Protein AF-A0A9P9JI49-F1 (afdb_monomer)

Radius of gyration: 33.54 Å; Cα contacts (8 Å, |Δi|>4): 180; chains: 1; bounding box: 129×50×73 Å

pLDDT: mean 70.96, std 19.41, range [35.16, 94.56]

Foldseek 3Di:
DDDDDDDDDDDDDDDDDPDDDPPVVPPDQFAFDAWDDWDADPVRWIWTFTDTQQRPDSVPTDTHTPVSCVVRPVPRVVVVQVVQVHSVSNSVVVVVVVVVVVPPDDDDDDDDDDDDDDDDDDDDDDDDDDDDDDDPPPDDPDSHQCQVFWDAWDDWDDPVPNWIKTWTATPVRDIDIDTPVVCCRRHVPRVVVVCVVVDDDDDPPPPPPDD

InterPro domains:
  IPR000953 Chromo/chromo shadow domain [PS50013] (30-83)
  IPR000953 Chromo/chromo shadow domain [SM00298] (29-85)
  IPR008251 Chromo shadow domain [PF01393] (149-201)
  IPR008251 Chromo shadow domain [SM00300] (140-204)
  IPR016197 Chromo-like domain superfamily [SSF54160] (17-87)
  IPR016197 Chromo-like domain superfamily [SSF54160] (139-199)
  IPR017984 Chromo domain subgroup [PR00504] (27-35)
  IPR017984 Chromo domain subgroup [PR00504] (41-55)
  IPR017984 Chromo domain subgroup [PR00504] (57-69)
  IPR023779 Chromo domain, conserved site [PS00598] (48-69)
  IPR023780 Chromo domain [PF00385] (30-82)
  IPR051219 Heterochromatin-associated chromo domain-containing protein [PTHR22812] (16-200)

Solvent-accessible surface area (backbone atoms only — not comparable to full-atom values): 14134 Å² total; per-residue (Å²): 135,80,92,81,87,84,89,83,84,84,88,90,83,92,79,89,72,90,76,73,85,78,72,77,67,67,80,81,85,76,59,74,64,45,70,78,48,75,48,74,47,97,88,69,52,49,33,32,32,37,33,41,62,63,44,61,52,82,83,67,44,48,76,43,47,56,68,61,38,56,76,76,36,42,71,55,51,50,55,49,27,63,73,65,63,32,72,65,43,57,54,51,52,52,53,52,54,55,57,58,64,73,66,71,69,92,76,80,88,78,86,88,84,84,83,88,82,92,86,81,90,84,88,84,86,79,87,81,88,81,86,76,79,91,72,82,74,80,83,69,79,76,81,38,54,39,58,87,52,42,66,48,72,78,48,76,46,68,71,86,74,84,48,43,37,34,33,36,33,31,71,85,74,48,74,54,74,45,50,48,73,57,41,57,65,28,26,43,67,60,49,49,58,48,44,71,73,69,65,75,87,80,76,91,80,83,88,82,87,89,128

Nearest PDB structures (foldseek):
  1e0b-assembly1_B  TM=9.696E-01  e=2.103E-06  Schizosaccharomyces pombe
  1e0b-assembly1_A  TM=9.692E-01  e=4.501E-06  Schizosaccharomyces pombe
  9baz-assembly1_B  TM=8.745E-01  e=1.396E-06  Neurospora crassa
  6fto-assembly1_B  TM=9.684E-01  e=1.834E-05  Schizosaccharomyces pombe
  9baz-assembly1_C  TM=8.612E-01  e=3.168E-06  Neurospora crassa

Structure (mmCIF, N/CA/C/O backbone):
data_AF-A0A9P9JI49-F1
#
_entry.id   AF-A0A9P9JI49-F1
#
loop_
_atom_site.group_PDB
_atom_site.id
_atom_site.type_symbol
_atom_site.label_atom_id
_atom_site.label_alt_id
_atom_site.label_comp_id
_atom_site.label_asym_id
_atom_site.label_entity_id
_atom_site.label_seq_id
_atom_site.pdbx_PDB_ins_code
_atom_site.Cartn_x
_atom_site.Cartn_y
_atom_site.Cartn_z
_atom_site.occupancy
_atom_site.B_iso_or_equiv
_atom_site.auth_seq_id
_atom_site.auth_comp_id
_atom_site.auth_asym_id
_atom_site.auth_atom_id
_atom_site.pdbx_PDB_model_num
ATOM 1 N N . MET A 1 1 ? 80.428 -27.453 -5.767 1.00 39.31 1 MET A N 1
ATOM 2 C CA . MET A 1 1 ? 79.677 -26.235 -5.438 1.00 39.31 1 MET A CA 1
ATOM 3 C C . MET A 1 1 ? 78.232 -26.663 -5.393 1.00 39.31 1 MET A C 1
ATOM 5 O O . MET A 1 1 ? 77.701 -26.985 -6.448 1.00 39.31 1 MET A O 1
ATOM 9 N N . ASP A 1 2 ? 77.761 -26.828 -4.152 1.00 44.50 2 ASP A N 1
ATOM 10 C CA . ASP A 1 2 ? 76.381 -26.638 -3.674 1.00 44.50 2 ASP A CA 1
ATOM 11 C C . ASP A 1 2 ? 75.332 -27.565 -4.323 1.00 44.50 2 ASP A C 1
ATOM 13 O O . ASP A 1 2 ? 74.970 -27.404 -5.481 1.00 44.50 2 ASP A O 1
ATOM 17 N N . GLU A 1 3 ? 74.914 -28.681 -3.715 1.00 46.06 3 GLU A N 1
ATOM 18 C CA . GLU A 1 3 ? 74.182 -28.815 -2.438 1.00 46.06 3 GLU A CA 1
ATOM 19 C C . GLU A 1 3 ? 72.992 -27.848 -2.344 1.00 46.06 3 GLU A C 1
ATOM 21 O O . GLU A 1 3 ? 73.163 -26.705 -1.948 1.00 46.06 3 GLU A O 1
ATOM 26 N N . VAL A 1 4 ? 71.804 -28.333 -2.735 1.00 52.88 4 VAL A N 1
ATOM 27 C CA . VAL A 1 4 ? 70.538 -28.159 -2.000 1.00 52.88 4 VAL A CA 1
ATOM 28 C C . VAL A 1 4 ? 69.577 -29.290 -2.391 1.00 52.88 4 VAL A C 1
ATOM 30 O O . VAL A 1 4 ? 68.988 -29.310 -3.473 1.00 52.88 4 VAL A O 1
ATOM 33 N N . GLU A 1 5 ? 69.468 -30.268 -1.496 1.00 46.34 5 GLU A N 1
ATOM 34 C CA . GLU A 1 5 ? 68.275 -31.094 -1.338 1.00 46.34 5 GLU A CA 1
ATOM 35 C C . GLU A 1 5 ? 67.188 -30.241 -0.673 1.00 46.34 5 GLU A C 1
ATOM 37 O O . GLU A 1 5 ? 67.500 -29.510 0.257 1.00 46.34 5 GLU A O 1
ATOM 42 N N . ASP A 1 6 ? 65.928 -30.374 -1.087 1.00 46.50 6 ASP A N 1
ATOM 43 C CA . ASP A 1 6 ? 64.795 -30.238 -0.163 1.00 46.50 6 ASP A CA 1
ATOM 44 C C . ASP A 1 6 ? 63.573 -30.972 -0.737 1.00 46.50 6 ASP A C 1
ATOM 46 O O . ASP A 1 6 ? 62.802 -30.473 -1.559 1.00 46.50 6 ASP A O 1
ATOM 50 N N . ILE A 1 7 ? 63.439 -32.225 -0.303 1.00 48.50 7 ILE A N 1
ATOM 51 C CA . ILE A 1 7 ? 62.219 -33.025 -0.378 1.00 48.50 7 ILE A CA 1
ATOM 52 C C . ILE A 1 7 ? 61.426 -32.732 0.895 1.00 48.50 7 ILE A C 1
ATOM 54 O O . ILE A 1 7 ? 61.908 -33.004 1.993 1.00 48.50 7 ILE A O 1
ATOM 58 N N . LYS A 1 8 ? 60.168 -32.303 0.765 1.00 49.88 8 LYS A N 1
ATOM 59 C CA . LYS A 1 8 ? 59.181 -32.506 1.830 1.00 49.88 8 LYS A CA 1
ATOM 60 C C . LYS A 1 8 ? 57.819 -32.836 1.237 1.00 49.88 8 LYS A C 1
ATOM 62 O O . LYS A 1 8 ? 57.177 -32.000 0.610 1.00 49.88 8 LYS A O 1
ATOM 67 N N . GLY A 1 9 ? 57.431 -34.094 1.414 1.00 41.59 9 GLY A N 1
ATOM 68 C CA . GLY A 1 9 ? 56.093 -34.592 1.146 1.00 41.59 9 GLY A CA 1
ATOM 69 C C . GLY A 1 9 ? 55.243 -34.712 2.413 1.00 41.59 9 GLY A C 1
ATOM 70 O O . GLY A 1 9 ? 55.743 -34.583 3.530 1.00 41.59 9 GLY A O 1
ATOM 71 N N . ASP A 1 10 ? 53.990 -35.071 2.134 1.00 40.25 10 ASP A N 1
ATOM 72 C CA . ASP A 1 10 ? 53.005 -35.790 2.953 1.00 40.25 10 ASP A CA 1
ATOM 73 C C . ASP A 1 10 ? 51.998 -35.003 3.827 1.00 40.25 10 ASP A C 1
ATOM 75 O O . ASP A 1 10 ? 52.308 -34.501 4.900 1.00 40.25 10 ASP A O 1
ATOM 79 N N . SER A 1 11 ? 50.775 -34.922 3.279 1.00 46.00 11 SER A N 1
ATOM 80 C CA . SER A 1 11 ? 49.525 -35.567 3.737 1.00 46.00 11 SER A CA 1
ATOM 81 C C . SER A 1 11 ? 48.900 -35.297 5.122 1.00 46.00 11 SER A C 1
ATOM 83 O O . SER A 1 11 ? 49.521 -35.460 6.166 1.00 46.00 11 SER A O 1
ATOM 85 N N . ALA A 1 12 ? 47.569 -35.120 5.036 1.00 46.19 12 ALA A N 1
ATOM 86 C CA . ALA A 1 12 ? 46.485 -35.441 5.977 1.00 46.19 12 ALA A CA 1
ATOM 87 C C . ALA A 1 12 ? 46.001 -34.383 6.991 1.00 46.19 12 ALA A C 1
ATOM 89 O O . ALA A 1 12 ? 46.761 -33.877 7.810 1.00 46.19 12 ALA A O 1
ATOM 90 N N . GLY A 1 13 ? 44.671 -34.197 7.010 1.00 36.00 13 GLY A N 1
ATOM 91 C CA . GLY A 1 13 ? 43.915 -33.820 8.210 1.00 36.00 13 GLY A CA 1
ATOM 92 C C . GLY A 1 13 ? 42.812 -32.789 7.986 1.00 36.00 13 GLY A C 1
ATOM 93 O O . GLY A 1 13 ? 43.107 -31.608 7.880 1.00 36.00 13 GLY A O 1
ATOM 94 N N . GLU A 1 14 ? 41.564 -33.256 7.943 1.00 50.12 14 GLU A N 1
ATOM 95 C CA . GLU A 1 14 ? 40.316 -32.480 7.940 1.00 50.12 14 GLU A CA 1
ATOM 96 C C . GLU A 1 14 ? 40.205 -31.505 9.126 1.00 50.12 14 GLU A C 1
ATOM 98 O O . GLU A 1 14 ? 40.653 -31.798 10.235 1.00 50.12 14 GLU A O 1
ATOM 103 N N . GLY A 1 15 ? 39.532 -30.382 8.880 1.00 39.91 15 GLY A N 1
ATOM 104 C CA . GLY A 1 15 ? 39.105 -29.395 9.865 1.00 39.91 15 GLY A CA 1
ATOM 105 C C . GLY A 1 15 ? 37.932 -28.624 9.278 1.00 39.91 15 GLY A C 1
ATOM 106 O O . GLY A 1 15 ? 38.118 -27.587 8.654 1.00 39.91 15 GLY A O 1
ATOM 107 N N . ASP A 1 16 ? 36.765 -29.246 9.386 1.00 52.59 16 ASP A N 1
ATOM 108 C CA . ASP A 1 16 ? 35.437 -28.664 9.233 1.00 52.59 16 ASP A CA 1
ATOM 109 C C . ASP A 1 16 ? 35.295 -27.491 10.216 1.00 52.59 16 ASP A C 1
ATOM 111 O O . ASP A 1 16 ? 35.332 -27.696 11.429 1.00 52.59 16 ASP A O 1
ATOM 115 N N . GLU A 1 17 ? 35.203 -26.272 9.696 1.00 53.31 17 GLU A N 1
ATOM 116 C CA . GLU A 1 17 ? 34.728 -25.105 10.438 1.00 53.31 17 GLU A CA 1
ATOM 117 C C . GLU A 1 17 ? 33.612 -24.481 9.597 1.00 53.31 17 GLU A C 1
ATOM 119 O O . GLU A 1 17 ? 33.824 -23.586 8.777 1.00 53.31 17 GLU A O 1
ATOM 124 N N . ASP A 1 18 ? 32.419 -25.057 9.772 1.00 53.88 18 ASP A N 1
ATOM 125 C CA . ASP A 1 18 ? 31.155 -24.329 9.752 1.00 53.88 18 ASP A CA 1
ATOM 126 C C . ASP A 1 18 ? 31.330 -23.041 10.576 1.00 53.88 18 ASP A C 1
ATOM 128 O O . ASP A 1 18 ? 31.326 -23.086 11.806 1.00 53.88 18 ASP A O 1
ATOM 132 N N . ASP A 1 19 ? 31.495 -21.898 9.912 1.00 51.16 19 ASP A N 1
ATOM 133 C CA . ASP A 1 19 ? 31.298 -20.587 10.535 1.00 51.16 19 ASP A CA 1
ATOM 134 C C . ASP A 1 19 ? 30.130 -19.907 9.825 1.00 51.16 19 ASP A C 1
ATOM 136 O O . ASP A 1 19 ? 30.258 -19.278 8.773 1.00 51.16 19 ASP A O 1
ATOM 140 N N . GLU A 1 20 ? 28.967 -20.263 10.367 1.00 53.00 20 GLU A N 1
ATOM 141 C CA . GLU A 1 20 ? 27.730 -19.502 10.478 1.00 53.00 20 GLU A CA 1
ATOM 142 C C . GLU A 1 20 ? 27.537 -18.403 9.428 1.00 53.00 20 GLU A C 1
ATOM 144 O O . GLU A 1 20 ? 28.058 -17.291 9.514 1.00 53.00 20 GLU A O 1
ATOM 149 N N . GLY A 1 21 ? 26.677 -18.718 8.455 1.00 49.03 21 GLY A N 1
ATOM 150 C CA . GLY A 1 21 ? 25.936 -17.710 7.719 1.00 49.03 21 GLY A CA 1
ATOM 151 C C . GLY A 1 21 ? 25.133 -16.862 8.697 1.00 49.03 21 GLY A C 1
ATOM 152 O O . GLY A 1 21 ? 23.986 -17.182 9.007 1.00 49.03 21 GLY A O 1
ATOM 153 N N . ASP A 1 22 ? 25.750 -15.778 9.149 1.00 52.03 22 ASP A N 1
ATOM 154 C CA . ASP A 1 22 ? 25.097 -14.591 9.681 1.00 52.03 22 ASP A CA 1
ATOM 155 C C . ASP A 1 22 ? 24.373 -13.904 8.514 1.00 52.03 22 ASP A C 1
ATOM 157 O O . ASP A 1 22 ? 24.735 -12.833 8.029 1.00 52.03 22 ASP A O 1
ATOM 161 N N . GLU A 1 23 ? 23.366 -14.594 7.974 1.00 53.31 23 GLU A N 1
ATOM 162 C CA . GLU A 1 23 ? 22.272 -13.944 7.272 1.00 53.31 23 GLU A CA 1
ATOM 163 C C . GLU A 1 23 ? 21.431 -13.270 8.357 1.00 53.31 23 GLU A C 1
ATOM 165 O O . GLU A 1 23 ? 20.347 -13.735 8.716 1.00 53.31 23 GLU A O 1
ATOM 170 N N . ASP A 1 24 ? 21.975 -12.177 8.896 1.00 48.03 24 ASP A N 1
ATOM 171 C CA . ASP A 1 24 ? 21.236 -11.118 9.573 1.00 48.03 24 AS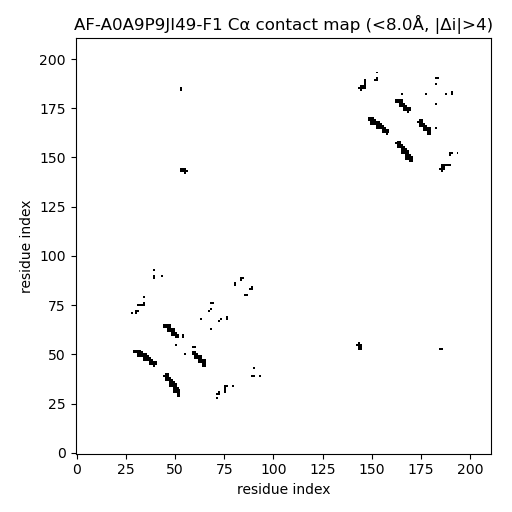P A CA 1
ATOM 172 C C . ASP A 1 24 ? 20.311 -10.532 8.490 1.00 48.03 24 ASP A C 1
ATOM 174 O O . ASP A 1 24 ? 20.590 -9.526 7.836 1.00 48.03 24 ASP A O 1
ATOM 178 N N . LEU A 1 25 ? 19.264 -11.295 8.157 1.00 44.19 25 LEU A N 1
ATOM 179 C CA . LEU A 1 25 ? 18.157 -10.859 7.329 1.00 44.19 25 LEU A CA 1
ATOM 180 C C . LEU A 1 25 ? 17.492 -9.774 8.156 1.00 44.19 25 LEU A C 1
ATOM 182 O O . LEU A 1 25 ? 16.654 -10.085 9.005 1.00 44.19 25 LEU A O 1
ATOM 186 N N . ASP A 1 26 ? 17.959 -8.539 7.953 1.00 49.03 26 ASP A N 1
ATOM 187 C CA . ASP A 1 26 ? 17.363 -7.305 8.446 1.00 49.03 26 ASP A CA 1
ATOM 188 C C . ASP A 1 26 ? 15.855 -7.532 8.565 1.00 49.03 26 ASP A C 1
ATOM 190 O O . ASP A 1 26 ? 15.216 -7.771 7.541 1.00 49.03 26 ASP A O 1
ATOM 194 N N . GLU A 1 27 ? 15.311 -7.568 9.791 1.00 54.44 27 GLU A N 1
ATOM 195 C CA . GLU A 1 27 ? 13.898 -7.878 10.046 1.00 54.44 27 GLU A CA 1
ATOM 196 C C . GLU A 1 27 ? 13.026 -7.135 9.025 1.00 54.44 27 GLU A C 1
ATOM 198 O O . GLU A 1 27 ? 12.907 -5.911 9.085 1.00 54.44 27 GLU A O 1
ATOM 203 N N . ASP A 1 28 ? 12.493 -7.868 8.036 1.00 60.81 28 ASP A N 1
ATOM 204 C CA . ASP A 1 28 ? 11.958 -7.268 6.814 1.00 60.81 28 ASP A CA 1
ATOM 205 C C . ASP A 1 28 ? 10.824 -6.289 7.165 1.00 60.81 28 ASP A C 1
ATOM 207 O O . ASP A 1 28 ? 9.707 -6.679 7.518 1.00 60.81 28 ASP A O 1
ATOM 211 N N . VAL A 1 29 ? 11.098 -4.985 7.081 1.00 75.31 29 VAL A N 1
ATOM 212 C CA . VAL A 1 29 ? 10.099 -3.944 7.342 1.00 75.31 29 VAL A CA 1
ATOM 213 C C . VAL A 1 29 ? 9.186 -3.829 6.123 1.00 75.31 29 VAL A C 1
ATOM 215 O O . VAL A 1 29 ? 9.565 -3.302 5.076 1.00 75.31 29 VAL A O 1
ATOM 218 N N . PHE A 1 30 ? 7.947 -4.303 6.253 1.00 81.38 30 PHE A N 1
ATOM 219 C CA . PHE A 1 30 ? 6.953 -4.250 5.181 1.00 81.38 30 PHE A CA 1
ATOM 220 C C . PHE A 1 30 ? 6.126 -2.958 5.217 1.00 81.38 30 PHE A C 1
ATOM 222 O O . PHE A 1 30 ? 5.717 -2.476 6.273 1.00 81.38 30 PHE A O 1
ATOM 229 N N . ILE A 1 31 ? 5.809 -2.417 4.037 1.00 84.94 31 ILE A N 1
ATOM 230 C CA . ILE A 1 31 ? 4.982 -1.212 3.913 1.00 84.94 31 ILE A CA 1
ATOM 231 C C . ILE A 1 31 ? 3.505 -1.570 4.109 1.00 84.94 31 ILE A C 1
ATOM 233 O O . ILE A 1 31 ? 2.938 -2.414 3.407 1.00 84.94 31 ILE A O 1
ATOM 237 N N . VAL A 1 32 ? 2.854 -0.886 5.047 1.00 88.81 32 VAL A N 1
ATOM 238 C CA . VAL A 1 32 ? 1.412 -0.994 5.279 1.00 88.81 32 VAL A CA 1
ATOM 239 C C . VAL A 1 32 ? 0.650 -0.171 4.235 1.00 88.81 32 VAL A C 1
ATOM 241 O O . VAL A 1 32 ? 0.942 0.999 4.027 1.00 88.81 32 VAL A O 1
ATOM 244 N N . GLU A 1 33 ? -0.366 -0.754 3.593 1.00 90.00 33 GLU A N 1
ATOM 245 C CA . GLU A 1 33 ? -1.255 -0.029 2.673 1.00 90.00 33 GLU A CA 1
ATOM 246 C C . GLU A 1 33 ? -2.451 0.587 3.412 1.00 90.00 33 GLU A C 1
ATOM 248 O O . GLU A 1 33 ? -2.809 1.741 3.193 1.00 90.00 33 GLU A O 1
ATOM 253 N N . SER A 1 34 ? -3.143 -0.203 4.242 1.00 91.50 34 SER A N 1
ATOM 254 C CA . SER A 1 34 ? -4.302 0.280 5.009 1.00 91.50 34 SER A CA 1
ATOM 255 C C . SER A 1 34 ? -4.702 -0.668 6.134 1.00 91.50 34 SER A C 1
ATOM 257 O O . SER A 1 34 ? -4.534 -1.882 6.031 1.00 91.50 34 SER A O 1
ATOM 259 N N . ILE A 1 35 ? -5.339 -0.127 7.172 1.00 94.00 35 ILE A N 1
ATOM 260 C CA . ILE A 1 35 ? -5.978 -0.921 8.225 1.00 94.00 35 ILE A CA 1
ATOM 261 C C . ILE A 1 35 ? -7.424 -1.221 7.818 1.00 94.00 35 ILE A C 1
ATOM 263 O O . ILE A 1 35 ? -8.195 -0.320 7.477 1.00 94.00 35 ILE A O 1
ATOM 267 N N . LYS A 1 36 ? -7.807 -2.502 7.830 1.00 93.00 36 LYS A N 1
ATOM 268 C CA . LYS A 1 36 ? -9.164 -2.946 7.462 1.00 93.00 36 LYS A CA 1
ATOM 269 C C . LYS A 1 36 ? -10.072 -3.153 8.660 1.00 93.00 36 LYS A C 1
ATOM 271 O O . LYS A 1 36 ? -11.281 -2.959 8.540 1.00 93.00 36 LYS A O 1
ATOM 276 N N . ASN A 1 37 ? -9.513 -3.566 9.790 1.00 91.75 37 ASN A N 1
ATOM 277 C CA . ASN A 1 37 ? -10.289 -3.912 10.971 1.00 91.75 37 ASN A CA 1
ATOM 278 C C . ASN A 1 37 ? -9.470 -3.742 12.253 1.00 91.75 37 ASN A C 1
ATOM 280 O O . ASN A 1 37 ? -8.246 -3.638 12.195 1.00 91.75 37 ASN A O 1
ATOM 284 N N . HIS A 1 38 ? -10.143 -3.768 13.400 1.00 94.56 38 HIS A N 1
ATOM 285 C CA . HIS A 1 38 ? -9.516 -3.787 14.714 1.00 94.56 38 HIS A CA 1
ATOM 286 C C . HIS A 1 38 ? -10.182 -4.828 15.620 1.00 94.56 38 HIS A C 1
ATOM 288 O O . HIS A 1 38 ? -11.358 -5.161 15.472 1.00 94.56 38 HIS A O 1
ATOM 294 N N . LEU A 1 39 ? -9.413 -5.350 16.568 1.00 90.00 39 LEU A N 1
ATOM 295 C CA . LEU A 1 39 ? -9.877 -6.252 17.609 1.00 90.00 39 LEU A CA 1
ATOM 296 C C . LEU A 1 39 ? -9.289 -5.796 18.937 1.00 90.00 39 LEU A C 1
ATOM 298 O O . LEU A 1 39 ? -8.084 -5.581 19.045 1.00 90.00 39 LEU A O 1
ATOM 302 N N . VAL A 1 40 ? -10.145 -5.689 19.946 1.00 92.12 40 VAL A N 1
ATOM 303 C CA . VAL A 1 40 ? -9.740 -5.382 21.316 1.00 92.12 40 VAL A CA 1
ATOM 304 C C . VAL A 1 40 ? -9.796 -6.662 22.140 1.00 92.12 40 VAL A C 1
ATOM 306 O O . VAL A 1 40 ? -10.838 -7.320 22.216 1.00 92.12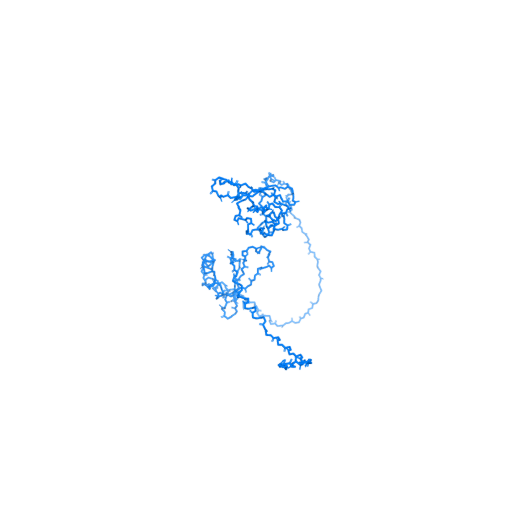 40 VAL A O 1
ATOM 309 N N . SER A 1 41 ? -8.667 -7.008 22.746 1.00 88.19 41 SER A N 1
ATOM 310 C CA . SER A 1 41 ? -8.526 -8.126 23.677 1.00 88.19 41 SER A CA 1
ATOM 311 C C . SER A 1 41 ? -9.055 -7.771 25.075 1.00 88.19 41 SER A C 1
ATOM 313 O O . SER A 1 41 ? -9.309 -6.610 25.396 1.00 88.19 41 SER A O 1
ATOM 315 N N . GLU A 1 42 ? -9.249 -8.777 25.934 1.00 81.69 42 GLU A N 1
ATOM 316 C CA . GLU A 1 42 ? -9.803 -8.587 27.290 1.00 81.69 42 GLU A CA 1
ATOM 317 C C . GLU A 1 42 ? -8.900 -7.754 28.218 1.00 81.69 42 GLU A C 1
ATOM 319 O O . GLU A 1 42 ? -9.391 -7.133 29.160 1.00 81.69 42 GLU A O 1
ATOM 324 N N . ASP A 1 43 ? -7.599 -7.721 27.932 1.00 82.50 43 ASP A N 1
ATOM 325 C CA . ASP A 1 43 ? -6.572 -6.909 28.594 1.00 82.50 43 ASP A CA 1
ATOM 326 C C . ASP A 1 43 ? -6.550 -5.443 28.122 1.00 82.50 43 ASP A C 1
ATOM 328 O O . ASP A 1 43 ? -5.846 -4.617 28.702 1.00 82.50 43 ASP A O 1
ATOM 332 N N . GLY A 1 44 ? -7.346 -5.097 27.105 1.00 80.62 44 GLY A N 1
ATOM 333 C CA . GLY A 1 44 ? -7.379 -3.769 26.497 1.00 80.62 44 GLY A CA 1
ATOM 334 C C . GLY A 1 44 ? -6.349 -3.563 25.385 1.00 80.62 44 GLY A C 1
ATOM 335 O O . GLY A 1 44 ? -6.276 -2.460 24.839 1.00 80.62 44 GLY A O 1
ATOM 336 N N . SER A 1 45 ? -5.582 -4.592 25.012 1.00 86.75 45 SER A N 1
ATOM 337 C CA . SER A 1 45 ? -4.672 -4.523 23.870 1.00 86.75 45 SER A CA 1
ATOM 338 C C . SER A 1 45 ? -5.448 -4.528 22.556 1.00 86.75 45 SER A C 1
ATOM 340 O O . SER A 1 45 ? -6.356 -5.339 22.354 1.00 86.75 45 SER A O 1
ATOM 342 N N . ILE A 1 46 ? -5.075 -3.625 21.647 1.00 90.31 46 ILE A N 1
ATOM 343 C CA . ILE A 1 46 ? -5.696 -3.494 20.328 1.00 90.31 46 ILE A CA 1
ATOM 344 C C . ILE A 1 46 ? -4.774 -4.123 19.285 1.00 90.31 46 ILE A C 1
ATOM 346 O O . ILE A 1 46 ? -3.576 -3.838 19.238 1.00 90.31 46 ILE A O 1
ATOM 350 N N . LYS A 1 47 ? -5.346 -4.987 18.450 1.00 92.50 47 LYS A N 1
ATOM 351 C CA . LYS A 1 47 ? -4.709 -5.499 17.237 1.00 92.50 47 LYS A CA 1
ATOM 352 C C . LYS A 1 47 ? -5.457 -4.996 16.020 1.00 92.50 47 LYS A C 1
ATOM 354 O O . LYS A 1 47 ? -6.683 -4.877 16.044 1.00 92.50 47 LYS A O 1
ATOM 359 N N . PHE A 1 48 ? -4.728 -4.762 14.947 1.00 93.50 48 PHE A N 1
ATOM 360 C CA . PHE A 1 48 ? -5.250 -4.231 13.703 1.00 93.50 48 PHE A CA 1
ATOM 361 C C . PHE A 1 48 ? -5.050 -5.238 12.585 1.00 93.50 48 PHE A C 1
ATOM 363 O O . PHE A 1 48 ? -3.998 -5.858 12.476 1.00 93.50 48 PHE A O 1
ATOM 370 N N . GLN A 1 49 ? -6.073 -5.409 11.753 1.00 93.88 49 GLN A N 1
ATOM 371 C CA . GLN A 1 49 ? -5.960 -6.217 10.551 1.00 93.88 49 GLN A CA 1
ATOM 372 C C . GLN A 1 49 ? -5.340 -5.365 9.449 1.00 93.88 49 GLN A C 1
ATOM 374 O O . GLN A 1 49 ? -5.986 -4.451 8.919 1.00 93.88 49 GLN A O 1
ATOM 379 N N . VAL A 1 50 ? -4.093 -5.674 9.125 1.00 92.06 50 VAL A N 1
ATOM 380 C CA . VAL A 1 50 ? -3.253 -4.903 8.215 1.00 92.06 50 VAL A CA 1
ATOM 381 C C . VAL A 1 50 ? -3.386 -5.449 6.800 1.00 92.06 50 VAL A C 1
ATOM 383 O O . VAL A 1 50 ? -3.327 -6.657 6.571 1.00 92.06 50 VAL A O 1
ATOM 386 N N . LYS A 1 51 ? -3.580 -4.548 5.836 1.00 92.69 51 LYS A N 1
ATOM 387 C CA . LYS A 1 51 ? -3.373 -4.829 4.417 1.00 92.69 51 LYS A CA 1
ATOM 388 C C . LYS A 1 51 ? -1.984 -4.326 4.035 1.00 92.69 51 LYS A C 1
ATOM 390 O O . LYS A 1 51 ? -1.744 -3.123 4.117 1.00 92.69 51 LYS A O 1
ATOM 395 N N . TRP A 1 52 ? -1.117 -5.233 3.609 1.00 90.88 52 TRP A N 1
ATOM 396 C CA . TRP A 1 52 ? 0.249 -4.937 3.175 1.00 90.88 52 TRP A CA 1
ATOM 397 C C . TRP A 1 52 ? 0.286 -4.449 1.721 1.00 90.88 52 TRP A C 1
ATOM 399 O O . TRP A 1 52 ? -0.495 -4.920 0.888 1.00 90.88 52 TRP A O 1
ATOM 409 N N . GLU A 1 53 ? 1.182 -3.509 1.401 1.00 82.50 53 GLU A N 1
ATOM 410 C CA . GLU A 1 53 ? 1.347 -3.016 0.028 1.00 82.50 53 GLU A CA 1
ATOM 411 C C . GLU A 1 53 ? 1.809 -4.168 -0.882 1.00 82.50 53 GLU A C 1
ATOM 413 O O . GLU A 1 53 ? 2.816 -4.821 -0.630 1.00 82.50 53 GLU A O 1
ATOM 418 N N . GLY A 1 54 ? 1.046 -4.444 -1.945 1.00 79.75 54 GLY A N 1
ATOM 419 C CA . GLY A 1 54 ? 1.355 -5.513 -2.907 1.00 79.75 54 GLY A CA 1
ATOM 420 C C . GLY A 1 54 ? 0.765 -6.891 -2.574 1.00 79.75 54 GLY A C 1
ATOM 421 O O . GLY A 1 54 ? 0.767 -7.763 -3.446 1.00 79.75 54 GLY A O 1
ATOM 422 N N . TYR A 1 55 ? 0.183 -7.072 -1.381 1.00 80.38 55 TYR A N 1
ATOM 423 C CA . TYR A 1 55 ? -0.474 -8.314 -0.951 1.00 80.38 55 TYR A CA 1
ATOM 424 C C . TYR A 1 55 ? -1.988 -8.120 -0.805 1.00 80.38 55 TYR A C 1
ATOM 426 O O . TYR A 1 55 ? -2.530 -7.816 0.258 1.00 80.38 55 TYR A O 1
ATOM 434 N N . ASP A 1 56 ? -2.703 -8.291 -1.914 1.00 81.38 56 ASP A N 1
ATOM 435 C CA . ASP A 1 56 ? -4.134 -7.989 -1.987 1.00 81.38 56 ASP A CA 1
ATOM 436 C C . ASP A 1 56 ? -5.060 -9.152 -1.598 1.00 81.38 56 ASP A C 1
ATOM 438 O O . ASP A 1 56 ? -6.279 -8.968 -1.483 1.00 81.38 56 ASP A O 1
ATOM 442 N N . LYS A 1 57 ? -4.530 -10.365 -1.385 1.00 79.44 57 LYS A N 1
ATOM 443 C CA . LYS A 1 57 ? -5.380 -11.501 -1.016 1.00 79.44 57 LYS A CA 1
ATOM 444 C C . LYS A 1 57 ? -5.824 -11.322 0.438 1.00 79.44 57 LYS A C 1
ATOM 446 O O . LYS A 1 57 ? -4.990 -11.112 1.312 1.00 79.44 57 LYS A O 1
ATOM 451 N N . PRO A 1 58 ? -7.113 -11.532 0.764 1.00 80.81 58 PRO A N 1
ATOM 452 C CA . PRO A 1 58 ? -7.586 -11.463 2.149 1.00 80.81 58 PRO A CA 1
ATOM 453 C C . PRO A 1 58 ? -6.876 -12.421 3.118 1.00 80.81 58 PRO A C 1
ATOM 455 O O . PRO A 1 58 ? -6.955 -12.234 4.325 1.00 80.81 58 PRO A O 1
ATOM 458 N N . LYS A 1 59 ? -6.222 -13.466 2.592 1.00 85.69 59 LYS A N 1
ATOM 459 C CA . LYS A 1 59 ? -5.438 -14.433 3.369 1.00 85.69 59 LYS A CA 1
ATOM 460 C C . LYS A 1 59 ? -4.066 -13.905 3.793 1.00 85.69 59 LYS A C 1
ATOM 462 O O . LYS A 1 59 ? -3.522 -14.436 4.749 1.00 85.69 59 LYS A O 1
ATOM 467 N N . ASP A 1 60 ? -3.554 -12.890 3.103 1.00 79.75 60 ASP A N 1
ATOM 468 C CA . ASP A 1 60 ? -2.240 -12.296 3.369 1.00 79.75 60 ASP A CA 1
ATOM 469 C C . ASP A 1 60 ? -2.343 -11.180 4.427 1.00 79.75 60 ASP A C 1
ATOM 471 O O . ASP A 1 60 ? -1.339 -10.644 4.879 1.00 79.75 60 ASP A O 1
ATOM 475 N N . MET A 1 61 ? -3.566 -10.822 4.843 1.00 89.62 61 MET A N 1
ATOM 476 C CA . MET A 1 61 ? -3.800 -9.844 5.903 1.00 89.62 61 MET A CA 1
ATOM 477 C C . MET A 1 61 ? -3.487 -10.453 7.269 1.00 89.62 61 MET A C 1
ATOM 479 O O . MET A 1 61 ? -4.116 -11.435 7.677 1.00 89.62 61 MET A O 1
ATOM 483 N N . THR A 1 62 ? -2.575 -9.825 8.002 1.00 91.38 62 THR A N 1
ATOM 484 C CA . THR A 1 62 ? -2.161 -10.256 9.341 1.00 91.38 62 THR A CA 1
ATOM 485 C C . THR A 1 62 ? -2.742 -9.343 10.420 1.00 91.38 62 THR A C 1
ATOM 487 O O . THR A 1 62 ? -3.292 -8.276 10.135 1.00 91.38 62 THR A O 1
ATOM 490 N N . TRP A 1 63 ? -2.706 -9.810 11.670 1.00 93.19 63 TRP A N 1
ATOM 491 C CA . TRP A 1 63 ? -3.184 -9.062 12.831 1.00 93.19 63 TRP A CA 1
ATOM 492 C C . TRP A 1 63 ? -1.998 -8.530 13.625 1.00 93.19 63 TRP A C 1
ATOM 494 O O . TRP A 1 63 ? -1.438 -9.253 14.450 1.00 93.19 63 TRP A O 1
ATOM 504 N N . GLU A 1 64 ? -1.673 -7.262 13.407 1.00 91.69 64 GLU A N 1
ATOM 505 C CA . GLU A 1 64 ? -0.517 -6.607 14.012 1.00 91.69 64 GLU A CA 1
ATOM 506 C C . GLU A 1 64 ? -0.901 -5.846 15.286 1.00 91.69 64 GLU A C 1
ATOM 508 O O . GLU A 1 64 ? -1.990 -5.259 15.358 1.00 91.69 64 GLU A O 1
ATOM 513 N N . PRO A 1 65 ? -0.050 -5.857 16.324 1.00 91.69 65 PRO A N 1
ATOM 514 C CA . PRO A 1 65 ? -0.281 -5.063 17.521 1.00 91.69 65 PRO A CA 1
ATOM 515 C C . PRO A 1 65 ? -0.151 -3.564 17.224 1.00 91.69 65 PRO A C 1
ATOM 517 O O . PRO A 1 65 ? 0.584 -3.153 16.328 1.00 91.69 65 PRO A O 1
ATOM 520 N N . GLU A 1 66 ? -0.833 -2.747 18.029 1.00 90.56 66 GLU A N 1
ATOM 521 C CA . GLU A 1 66 ? -0.747 -1.279 17.973 1.00 90.56 66 GLU A CA 1
ATOM 522 C C . GLU A 1 66 ? 0.709 -0.776 17.941 1.00 90.56 66 GLU A C 1
ATOM 524 O O . GLU A 1 66 ? 1.025 0.119 17.167 1.00 90.56 66 GLU A O 1
ATOM 529 N N . GLU A 1 67 ? 1.602 -1.386 18.724 1.00 89.25 67 GLU A N 1
ATOM 530 C CA . GLU A 1 67 ? 3.006 -0.970 18.825 1.00 89.25 67 GLU A CA 1
ATOM 531 C C . GLU A 1 67 ? 3.785 -1.146 17.511 1.00 89.25 67 GLU A C 1
ATOM 533 O O . GLU A 1 67 ? 4.509 -0.234 17.124 1.00 89.25 67 GLU A O 1
ATOM 538 N N . ASN A 1 68 ? 3.553 -2.238 16.768 1.00 86.88 68 ASN A N 1
ATOM 539 C CA . ASN A 1 68 ? 4.207 -2.469 15.471 1.00 86.88 68 ASN A CA 1
ATOM 540 C C . ASN A 1 68 ? 3.822 -1.376 14.453 1.00 86.88 68 ASN A C 1
ATOM 542 O O . ASN A 1 68 ? 4.644 -0.880 13.685 1.00 86.88 68 ASN A O 1
ATOM 546 N N . LEU A 1 69 ? 2.556 -0.944 14.486 1.00 87.81 69 LEU A N 1
ATOM 547 C CA . LEU A 1 69 ? 2.050 0.099 13.593 1.00 87.81 69 LEU A CA 1
ATOM 548 C C . LEU A 1 69 ? 2.457 1.509 14.015 1.00 87.81 69 LEU A C 1
ATOM 550 O O . LEU A 1 69 ? 2.593 2.366 13.151 1.00 87.81 69 LEU A O 1
ATOM 554 N N . LYS A 1 70 ? 2.670 1.769 15.307 1.00 89.12 70 LYS A N 1
ATOM 555 C CA . LYS A 1 70 ? 3.214 3.058 15.760 1.00 89.12 70 LYS A CA 1
ATOM 556 C C . LYS A 1 70 ? 4.639 3.278 15.268 1.00 89.12 70 LYS A C 1
ATOM 558 O O . LYS A 1 70 ? 4.996 4.398 14.920 1.00 89.12 70 LYS A O 1
ATOM 563 N N . GLU A 1 71 ? 5.437 2.214 15.240 1.00 85.12 71 GLU A N 1
ATOM 564 C CA . GLU A 1 71 ? 6.830 2.280 14.805 1.00 85.12 71 GLU A CA 1
ATOM 565 C C . GLU A 1 71 ? 6.953 2.422 13.283 1.00 85.12 71 GLU A C 1
ATOM 567 O O . GLU A 1 71 ? 7.696 3.274 12.802 1.00 85.12 71 GLU A O 1
ATOM 572 N N . SER A 1 72 ? 6.180 1.639 12.524 1.00 81.25 72 SER A N 1
ATOM 573 C CA . SER A 1 72 ? 6.328 1.546 11.063 1.00 81.25 72 SER A CA 1
ATOM 574 C C . SER A 1 72 ? 5.300 2.345 10.246 1.00 81.25 72 SER A C 1
ATOM 576 O O . SER A 1 72 ? 5.568 2.695 9.097 1.00 81.25 72 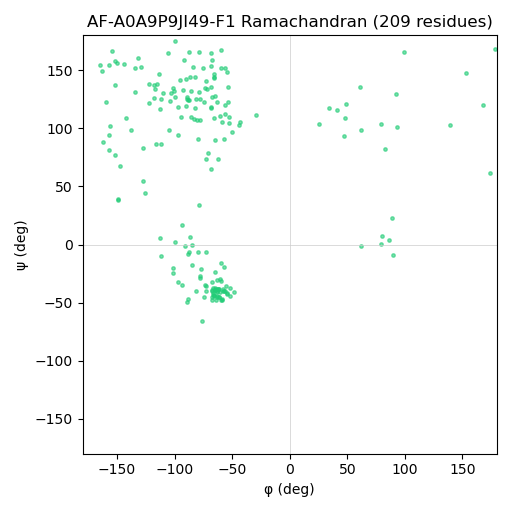SER A O 1
ATOM 578 N N . ALA A 1 73 ? 4.114 2.636 10.795 1.00 88.06 73 ALA A N 1
ATOM 579 C CA . ALA A 1 73 ? 2.946 3.077 10.021 1.00 88.06 73 ALA A CA 1
ATOM 580 C C . ALA A 1 73 ? 2.001 4.034 10.787 1.00 88.06 73 ALA A C 1
ATOM 582 O O . ALA A 1 73 ? 0.773 3.950 10.649 1.00 88.06 73 ALA A O 1
ATOM 583 N N . GLN A 1 74 ? 2.559 4.965 11.572 1.00 91.50 74 GLN A N 1
ATOM 584 C CA . GLN A 1 74 ? 1.793 5.881 12.433 1.00 91.50 74 GLN A CA 1
ATOM 585 C C . GLN A 1 74 ? 0.720 6.676 11.667 1.00 91.50 74 GLN A C 1
ATOM 587 O O . GLN A 1 74 ? -0.413 6.780 12.126 1.00 91.50 74 GLN A O 1
ATOM 592 N N . GLU A 1 75 ? 1.033 7.182 10.471 1.00 90.88 75 GLU A N 1
ATOM 593 C CA . GLU A 1 75 ? 0.088 7.983 9.675 1.00 90.88 75 GLU A CA 1
ATOM 594 C C . GLU A 1 75 ? -1.174 7.193 9.293 1.00 90.88 75 GLU A C 1
ATOM 596 O O . GLU A 1 75 ? -2.289 7.713 9.316 1.00 90.88 75 GLU A O 1
ATOM 601 N N . ILE A 1 76 ? -1.017 5.908 8.966 1.00 92.19 76 ILE A N 1
ATOM 602 C CA . ILE A 1 76 ? -2.132 5.031 8.585 1.00 92.19 76 ILE A CA 1
ATOM 603 C C . ILE A 1 76 ? -2.969 4.679 9.813 1.00 92.19 76 ILE A C 1
ATOM 605 O O . ILE A 1 76 ? -4.197 4.575 9.722 1.00 92.19 76 ILE A O 1
ATOM 609 N N . LEU A 1 77 ? -2.310 4.509 10.957 1.00 92.44 77 LEU A N 1
ATOM 610 C CA . LEU A 1 77 ? -2.965 4.285 12.234 1.00 92.44 77 LEU A CA 1
ATOM 611 C C . LEU A 1 77 ? -3.830 5.489 12.638 1.00 92.44 77 LEU A C 1
ATOM 613 O O . LEU A 1 77 ? -4.991 5.301 13.004 1.00 92.44 77 LEU A O 1
ATOM 617 N N . ASP A 1 78 ? -3.312 6.708 12.487 1.00 92.75 78 ASP A N 1
ATOM 618 C CA . ASP A 1 78 ? -4.041 7.946 12.782 1.00 92.75 78 ASP A CA 1
ATOM 619 C C . ASP A 1 78 ? -5.253 8.120 11.860 1.00 92.75 78 ASP A C 1
ATOM 621 O O . ASP A 1 78 ? -6.372 8.319 12.335 1.00 92.75 78 ASP A O 1
ATOM 625 N N . LEU A 1 79 ? -5.072 7.929 10.548 1.00 92.94 79 LEU A N 1
ATOM 626 C CA . LEU A 1 79 ? -6.170 7.956 9.574 1.00 92.94 79 LEU A CA 1
ATOM 627 C C . LEU A 1 79 ? -7.273 6.947 9.913 1.00 92.94 79 LEU A C 1
ATOM 629 O O . LEU A 1 79 ? -8.465 7.235 9.770 1.00 92.94 79 LEU A O 1
ATOM 633 N N . TYR A 1 80 ? -6.887 5.751 10.360 1.00 93.12 80 TYR A N 1
ATOM 634 C CA . TYR A 1 80 ? -7.847 4.741 10.777 1.00 93.12 80 TYR A CA 1
ATOM 635 C C . TYR A 1 80 ? -8.592 5.161 12.043 1.00 93.12 80 TYR A C 1
ATOM 637 O O . TYR A 1 80 ? -9.819 5.041 12.085 1.00 93.12 80 TYR A O 1
ATOM 645 N N . PHE A 1 81 ? -7.879 5.675 13.051 1.00 93.12 81 PHE A N 1
ATOM 646 C CA . PHE A 1 81 ? -8.494 6.186 14.271 1.00 93.12 81 PHE A CA 1
ATOM 647 C C . PHE A 1 81 ? -9.480 7.312 13.971 1.00 93.12 81 PHE A C 1
ATOM 649 O O . PHE A 1 81 ? -10.617 7.239 14.434 1.00 93.12 81 PHE A O 1
ATOM 656 N N . ASP A 1 82 ? -9.113 8.286 13.146 1.00 92.44 82 ASP A N 1
ATOM 657 C CA . ASP A 1 82 ? -10.005 9.375 12.743 1.00 92.44 82 ASP A CA 1
ATOM 658 C C . ASP A 1 82 ? -11.284 8.850 12.079 1.00 92.44 82 ASP A C 1
ATOM 660 O O . ASP A 1 82 ? -12.386 9.321 12.370 1.00 92.44 82 ASP A O 1
ATOM 664 N N . GLN A 1 83 ? -11.167 7.812 11.246 1.00 90.69 83 GLN A N 1
ATOM 665 C CA . GLN A 1 83 ? -12.314 7.199 10.581 1.00 90.69 83 GLN A CA 1
ATOM 666 C C . GLN A 1 83 ? -13.273 6.498 11.557 1.00 90.69 83 GLN A C 1
ATOM 668 O O . GLN A 1 83 ? -14.488 6.528 11.351 1.00 90.69 83 GLN A O 1
ATOM 673 N N . VAL A 1 84 ? -12.754 5.842 12.599 1.00 88.81 84 VAL A N 1
ATOM 674 C CA . VAL A 1 84 ? -13.570 5.100 13.582 1.00 88.81 84 VAL A CA 1
ATOM 675 C C . VAL A 1 84 ? -14.005 5.946 14.785 1.00 88.81 84 VAL A C 1
ATOM 677 O O . VAL A 1 84 ? -14.746 5.459 15.636 1.00 88.81 84 VAL A O 1
ATOM 680 N N . GLY A 1 85 ? -13.601 7.219 14.848 1.00 89.31 85 GLY A N 1
ATOM 681 C CA . GLY A 1 85 ? -13.951 8.138 15.938 1.00 89.31 85 GLY A CA 1
ATOM 682 C C . GLY A 1 85 ? -12.979 8.118 17.124 1.00 89.31 85 GLY A C 1
ATOM 683 O O . GLY A 1 85 ? -13.351 8.503 18.231 1.00 89.31 85 GLY A O 1
ATOM 684 N N . GLY A 1 86 ? -11.744 7.676 16.894 1.00 90.62 86 GLY A N 1
ATOM 685 C CA . GLY A 1 86 ? -10.630 7.683 17.836 1.00 90.62 86 GLY A CA 1
ATOM 686 C C . GLY A 1 86 ? -10.382 6.341 18.529 1.00 90.62 86 GLY A C 1
ATOM 687 O O . GLY A 1 86 ? -11.227 5.444 18.555 1.00 90.62 86 GLY A O 1
ATOM 688 N N . ARG A 1 87 ? -9.207 6.220 19.160 1.00 87.56 87 ARG A N 1
ATOM 689 C CA . ARG A 1 87 ? -8.812 5.042 19.954 1.00 87.56 87 ARG A CA 1
ATOM 690 C C . ARG A 1 87 ? -9.791 4.748 21.093 1.00 87.56 87 ARG A C 1
ATOM 692 O O . ARG A 1 87 ? -10.092 3.591 21.374 1.00 87.56 87 ARG A O 1
ATOM 699 N N . GLU A 1 88 ? -10.306 5.792 21.740 1.00 88.31 88 GLU A N 1
ATOM 700 C CA . GLU A 1 88 ? -11.256 5.646 22.847 1.00 88.31 88 GLU A CA 1
ATOM 701 C C . GLU A 1 88 ? -12.581 5.034 22.388 1.00 88.31 88 GLU A C 1
ATOM 703 O O . GLU A 1 88 ? -13.105 4.163 23.079 1.00 88.31 88 GLU A O 1
ATOM 708 N N . ALA A 1 89 ? -13.085 5.407 21.205 1.00 89.38 89 ALA A N 1
ATOM 709 C CA . ALA A 1 89 ? -14.346 4.891 20.674 1.00 89.38 89 ALA A CA 1
ATOM 710 C C . ALA A 1 89 ? -14.315 3.365 20.479 1.00 89.38 89 ALA A C 1
ATOM 712 O O . ALA A 1 89 ? -15.270 2.681 20.854 1.00 89.38 89 ALA A O 1
ATOM 713 N N . ILE A 1 90 ? -13.191 2.832 19.987 1.00 89.00 90 ILE A N 1
ATOM 714 C CA . ILE A 1 90 ? -12.951 1.390 19.815 1.00 89.00 90 ILE A CA 1
ATOM 715 C C . ILE A 1 90 ? -13.069 0.635 21.154 1.00 89.00 90 ILE A C 1
ATOM 717 O O . ILE A 1 90 ? -13.751 -0.394 21.267 1.00 89.00 90 ILE A O 1
ATOM 721 N N . LEU A 1 91 ? -12.415 1.151 22.198 1.00 87.94 91 LEU A N 1
ATOM 722 C CA . LEU A 1 91 ? -12.435 0.546 23.533 1.00 87.94 91 LEU A CA 1
ATOM 723 C C . LEU A 1 91 ? -13.834 0.630 24.161 1.00 87.94 91 LEU A C 1
ATOM 725 O O . LEU A 1 91 ? -14.318 -0.335 24.763 1.00 87.94 91 LEU A O 1
ATOM 729 N N . ASP A 1 92 ? -14.513 1.760 23.971 1.00 87.69 92 ASP A N 1
ATOM 730 C CA . ASP A 1 92 ? -15.850 2.022 24.493 1.00 87.69 92 ASP A CA 1
ATOM 731 C C . ASP A 1 92 ? -16.912 1.104 23.877 1.00 87.69 92 ASP A C 1
ATOM 733 O O . ASP A 1 92 ? -17.771 0.564 24.586 1.00 87.69 92 ASP A O 1
ATOM 737 N N . GLU A 1 93 ? -16.865 0.913 22.556 1.00 85.75 93 GLU A N 1
ATOM 738 C CA . GLU A 1 93 ? -17.755 0.006 21.833 1.00 85.75 93 GLU A CA 1
ATOM 739 C C . GLU A 1 93 ? -17.569 -1.435 22.316 1.00 85.75 93 GLU A C 1
ATOM 741 O O . GLU A 1 93 ? -18.545 -2.117 22.658 1.00 85.75 93 GLU A O 1
ATOM 746 N N . THR A 1 94 ? -16.315 -1.865 22.470 1.00 85.50 94 THR A N 1
ATOM 747 C CA . THR A 1 94 ? -15.983 -3.199 22.982 1.00 85.50 94 THR A CA 1
ATOM 748 C C . THR A 1 94 ? -16.507 -3.391 24.411 1.00 85.50 94 THR A C 1
ATOM 750 O O . THR A 1 94 ? -17.161 -4.397 24.719 1.00 85.50 94 THR A O 1
ATOM 753 N N . ALA A 1 95 ? -16.320 -2.404 25.292 1.00 83.94 95 ALA A N 1
ATOM 754 C CA . ALA A 1 95 ? -16.823 -2.449 26.664 1.00 83.94 95 ALA A CA 1
ATOM 755 C C . ALA A 1 95 ? -18.364 -2.477 26.727 1.00 83.94 95 ALA A C 1
ATOM 757 O O . ALA A 1 95 ? -18.952 -3.186 27.558 1.00 83.94 95 ALA A O 1
ATOM 758 N N . LYS A 1 96 ? -19.048 -1.739 25.843 1.00 82.94 96 LYS A N 1
ATOM 759 C CA . LYS A 1 96 ? -20.518 -1.750 25.718 1.00 82.94 96 LYS A CA 1
ATOM 760 C C . LYS A 1 96 ? -21.026 -3.114 25.244 1.00 82.94 96 LYS A C 1
ATOM 762 O O . LYS A 1 96 ? -21.980 -3.636 25.838 1.00 82.94 96 LYS A O 1
ATOM 767 N N . ALA A 1 97 ? -20.365 -3.726 24.260 1.00 79.88 97 ALA A N 1
ATOM 768 C CA . ALA A 1 97 ? -20.681 -5.065 23.761 1.00 79.88 97 ALA A CA 1
ATOM 769 C C . ALA A 1 97 ? -20.483 -6.154 24.837 1.00 79.88 97 ALA A C 1
ATOM 771 O O . ALA A 1 97 ? -21.324 -7.048 25.005 1.00 79.88 97 ALA A O 1
ATOM 772 N N . ALA A 1 98 ? -19.418 -6.052 25.640 1.00 77.69 98 ALA A N 1
ATOM 773 C CA . ALA A 1 98 ? -19.168 -6.962 26.761 1.00 77.69 98 ALA A CA 1
ATOM 774 C C . ALA A 1 98 ? -20.271 -6.879 27.837 1.00 77.69 98 ALA A C 1
ATOM 776 O O . ALA A 1 98 ? -20.746 -7.904 28.343 1.00 77.69 98 ALA A O 1
ATOM 777 N N . LYS A 1 99 ? -20.755 -5.667 28.150 1.00 75.06 99 LYS A N 1
ATOM 778 C CA . LYS A 1 99 ? -21.854 -5.446 29.110 1.00 75.06 99 LYS A CA 1
ATOM 779 C C . LYS A 1 99 ? -23.199 -5.985 28.610 1.00 75.06 99 LYS A C 1
ATOM 781 O O . LYS A 1 99 ? -24.000 -6.464 29.415 1.00 75.06 99 LYS A O 1
ATOM 786 N N . THR A 1 100 ? -23.457 -5.963 27.301 1.00 64.62 100 THR A N 1
ATOM 787 C CA . THR A 1 100 ? -24.705 -6.500 26.725 1.00 64.62 100 THR A CA 1
ATOM 788 C C . THR A 1 100 ? -24.737 -8.030 26.723 1.00 64.62 100 THR A C 1
ATOM 790 O O . THR A 1 100 ? -25.787 -8.609 27.012 1.00 64.62 100 THR A O 1
ATOM 793 N N . LYS A 1 101 ? -23.596 -8.708 26.515 1.00 59.91 101 LYS A N 1
ATOM 794 C CA . LYS A 1 101 ? -23.508 -10.180 26.620 1.00 59.91 101 LYS A CA 1
ATOM 795 C C . LYS A 1 101 ? -23.802 -10.702 28.037 1.00 59.91 101 LYS A C 1
ATOM 797 O O . LYS A 1 101 ? -24.400 -11.770 28.167 1.00 59.91 101 LYS A O 1
ATOM 802 N N . LYS A 1 102 ? -23.495 -9.930 29.090 1.00 56.12 102 LYS A N 1
ATOM 803 C CA . LYS A 1 102 ? -23.817 -10.274 30.494 1.00 56.12 102 LYS A CA 1
ATOM 804 C C . LYS A 1 102 ? -25.307 -10.151 30.866 1.00 56.12 102 LYS A C 1
ATOM 806 O O . LYS A 1 102 ? -25.685 -10.579 31.950 1.00 56.12 102 LYS A O 1
ATOM 811 N N . ARG A 1 103 ? -26.186 -9.638 29.987 1.00 55.00 103 ARG A N 1
ATOM 812 C CA . ARG A 1 103 ? -27.650 -9.575 30.227 1.00 55.00 103 ARG A CA 1
ATOM 813 C C . ARG A 1 103 ? -28.434 -10.770 29.655 1.00 55.00 103 ARG A C 1
ATOM 815 O O . ARG A 1 103 ? -29.661 -10.705 29.563 1.00 55.00 103 ARG A O 1
ATOM 822 N N . ARG A 1 104 ? -27.785 -11.891 29.306 1.00 52.09 104 ARG A N 1
ATOM 823 C CA . ARG A 1 104 ? -28.493 -13.147 28.974 1.00 52.09 104 ARG A CA 1
ATOM 824 C C . ARG A 1 104 ? -28.925 -13.886 30.256 1.00 52.09 104 ARG A C 1
ATOM 826 O O . ARG A 1 104 ? -28.179 -14.682 30.799 1.00 52.09 104 ARG A O 1
ATOM 833 N N . ARG A 1 105 ? -30.146 -13.559 30.702 1.00 49.81 105 ARG A N 1
ATOM 834 C CA . ARG A 1 105 ? -31.187 -14.385 31.366 1.00 49.81 105 ARG A CA 1
ATOM 835 C C . ARG A 1 105 ? -30.728 -15.526 32.312 1.00 49.81 105 ARG A C 1
ATOM 837 O O . ARG A 1 105 ? -30.217 -16.526 31.818 1.00 49.81 105 ARG A O 1
ATOM 844 N N . PRO A 1 106 ? -31.055 -15.492 33.622 1.00 45.88 106 PRO A N 1
ATOM 845 C CA . PRO A 1 106 ? -30.943 -16.680 34.465 1.00 45.88 106 PRO A CA 1
ATOM 846 C C . PRO A 1 106 ? -31.998 -17.708 34.030 1.00 45.88 106 PRO A C 1
ATOM 848 O O . PRO A 1 106 ? -33.200 -17.444 34.088 1.00 45.88 106 PRO A O 1
ATOM 851 N N . THR A 1 107 ? -31.565 -18.876 33.564 1.00 44.53 107 THR A N 1
ATOM 852 C CA . THR A 1 107 ? -32.432 -20.047 33.395 1.00 44.53 107 THR A CA 1
ATOM 853 C C . THR A 1 107 ? -32.266 -20.931 34.619 1.00 44.53 107 THR A C 1
ATOM 855 O O . THR A 1 107 ? -31.345 -21.742 34.688 1.00 44.53 107 THR A O 1
ATOM 858 N N . ASN A 1 108 ? -33.151 -20.743 35.599 1.00 42.88 108 ASN A N 1
ATOM 859 C CA . ASN A 1 108 ? -33.335 -21.716 36.666 1.00 42.88 108 ASN A CA 1
ATOM 860 C C . ASN A 1 108 ? -33.897 -23.001 36.036 1.00 42.88 108 ASN A C 1
ATOM 862 O O . ASN A 1 108 ? -34.849 -22.942 35.255 1.00 42.88 108 ASN A O 1
ATOM 866 N N . GLY A 1 109 ? -33.248 -24.130 36.312 1.00 44.78 109 GLY A N 1
ATOM 867 C CA . GLY A 1 109 ? -33.520 -25.415 35.677 1.00 44.78 109 GLY A CA 1
ATOM 868 C C . GLY A 1 109 ? -34.902 -25.993 35.995 1.00 44.78 109 GLY A C 1
ATOM 869 O O . GLY A 1 109 ? -35.387 -25.915 37.120 1.00 44.78 109 GLY A O 1
ATOM 870 N N . GLY A 1 110 ? -35.490 -26.629 34.981 1.00 36.72 110 GLY A N 1
ATOM 871 C CA . GLY A 1 110 ? -36.638 -27.530 35.052 1.00 36.72 110 GLY A CA 1
ATOM 872 C C . GLY A 1 110 ? -36.656 -28.395 33.786 1.00 36.72 110 GLY A C 1
ATOM 873 O O . GLY A 1 110 ? -36.604 -27.866 32.681 1.00 36.72 110 GLY A O 1
ATOM 874 N N . THR A 1 111 ? -36.623 -29.710 33.974 1.00 43.22 11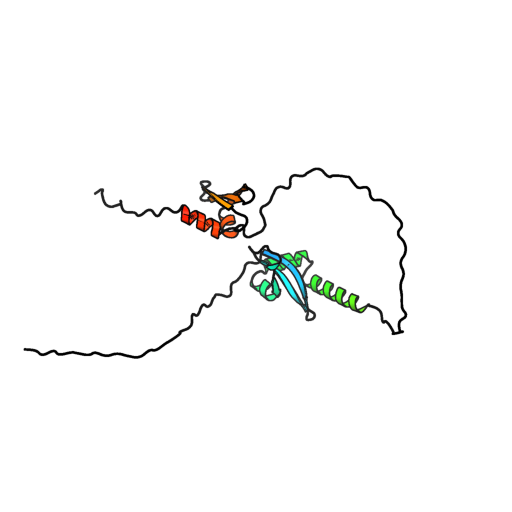1 THR A N 1
ATOM 875 C CA . THR A 1 111 ? -36.354 -30.827 33.042 1.00 43.22 111 THR A CA 1
ATOM 876 C C . THR A 1 111 ? -37.313 -30.953 31.828 1.00 43.22 111 THR A C 1
ATOM 878 O O . THR A 1 111 ? -38.352 -30.297 31.782 1.00 43.22 111 THR A O 1
ATOM 881 N N . PRO A 1 112 ? -36.964 -31.784 30.816 1.00 59.03 112 PRO A N 1
ATOM 882 C CA . PRO A 1 112 ? -37.491 -31.718 29.454 1.00 59.03 112 PRO A CA 1
ATOM 883 C C . PRO A 1 112 ? -38.728 -32.597 29.238 1.00 59.03 112 PRO A C 1
ATOM 885 O O . PRO A 1 112 ? -38.905 -33.613 29.908 1.00 59.03 112 PRO A O 1
ATOM 888 N N . ASN A 1 113 ? -39.522 -32.284 28.210 1.00 36.97 113 ASN A N 1
ATOM 889 C CA . ASN A 1 113 ? -40.197 -33.340 27.464 1.00 36.97 113 ASN A CA 1
ATOM 890 C C . ASN A 1 113 ? -40.440 -32.982 25.994 1.00 36.97 113 ASN A C 1
ATOM 892 O O . ASN A 1 113 ? -40.416 -31.828 25.579 1.00 36.97 113 ASN A O 1
ATOM 896 N N . ASN A 1 114 ? -40.575 -34.052 25.228 1.00 42.34 114 ASN A N 1
ATOM 897 C CA . ASN A 1 114 ? -40.189 -34.228 23.841 1.00 42.34 114 ASN A CA 1
ATOM 898 C C . ASN A 1 114 ? -41.258 -33.789 22.809 1.00 42.34 114 ASN A C 1
ATOM 900 O O . ASN A 1 114 ? -42.448 -33.718 23.099 1.00 42.34 114 ASN A O 1
ATOM 904 N N . THR A 1 115 ? -40.795 -33.670 21.559 1.00 40.06 115 THR A N 1
ATOM 905 C CA . THR A 1 115 ? -41.486 -33.928 20.275 1.00 40.06 115 THR A CA 1
ATOM 906 C C . THR A 1 115 ? -42.477 -32.929 19.646 1.00 40.06 115 THR A C 1
ATOM 908 O O . THR A 1 115 ? -43.662 -32.892 19.940 1.00 40.06 115 THR A O 1
ATOM 911 N N . THR A 1 116 ? -41.956 -32.243 18.615 1.00 42.91 116 THR A N 1
ATOM 912 C CA . THR A 1 116 ? -42.419 -32.216 17.204 1.00 42.91 116 THR A CA 1
ATOM 913 C C . THR A 1 116 ? -43.904 -31.976 16.870 1.00 42.91 116 THR A C 1
ATOM 915 O O . THR A 1 116 ? -44.737 -32.852 17.064 1.00 42.91 116 THR A O 1
ATOM 918 N N . THR A 1 117 ? -44.210 -30.912 16.109 1.00 35.16 117 THR A N 1
ATOM 919 C CA . THR A 1 117 ? -44.458 -30.961 14.640 1.00 35.16 117 THR A CA 1
ATOM 920 C C . THR A 1 117 ? -45.074 -29.657 14.080 1.00 35.16 117 THR A C 1
ATOM 922 O O . THR A 1 117 ? -46.167 -29.245 14.433 1.00 35.16 117 THR A O 1
ATOM 925 N N . LYS A 1 118 ? -44.352 -29.033 13.136 1.00 45.16 118 LYS A N 1
ATOM 926 C CA . LYS A 1 118 ? -44.768 -28.701 11.751 1.00 45.16 118 LYS A CA 1
ATOM 927 C C . LYS A 1 118 ? -46.198 -28.163 11.478 1.00 45.16 118 LYS A C 1
ATOM 929 O O . LYS A 1 118 ? -47.145 -28.940 11.491 1.00 45.16 118 LYS A O 1
ATOM 934 N N . ARG A 1 119 ? -46.283 -26.907 10.991 1.00 37.53 119 ARG A N 1
ATOM 935 C CA . ARG A 1 119 ? -47.193 -26.299 9.959 1.00 37.53 119 ARG A CA 1
ATOM 936 C C . ARG A 1 119 ? -47.332 -24.790 10.268 1.00 37.53 119 ARG A C 1
ATOM 938 O O . ARG A 1 119 ? -47.279 -24.424 11.424 1.00 37.53 119 ARG A O 1
ATOM 945 N N . SER A 1 120 ? -47.493 -23.830 9.358 1.00 37.38 120 SER A N 1
ATOM 946 C CA . SER A 1 120 ? -47.875 -23.811 7.946 1.00 37.38 120 SER A CA 1
ATOM 947 C C . SER A 1 120 ? -47.473 -22.461 7.332 1.00 37.38 120 SER A C 1
ATOM 949 O O . SER A 1 120 ? -47.540 -21.425 7.984 1.00 37.38 120 SER A O 1
ATOM 951 N N . ARG A 1 121 ? -47.157 -22.504 6.038 1.00 48.91 121 ARG A N 1
ATOM 952 C CA . ARG A 1 121 ? -47.027 -21.390 5.090 1.00 48.91 121 ARG A CA 1
ATOM 953 C C . ARG A 1 121 ? -48.296 -20.523 5.005 1.00 48.91 121 ARG A C 1
ATOM 955 O O . ARG A 1 121 ? -49.400 -21.072 5.080 1.00 48.91 121 ARG A O 1
ATOM 962 N N . ARG A 1 122 ? -48.133 -19.233 4.671 1.00 39.66 122 ARG A N 1
ATOM 963 C CA . ARG A 1 122 ? -49.028 -18.508 3.747 1.00 39.66 122 ARG A CA 1
ATOM 964 C C . ARG A 1 122 ? -48.282 -17.375 3.012 1.00 39.66 122 ARG A C 1
ATOM 966 O O . ARG A 1 122 ? -47.446 -16.702 3.599 1.00 39.66 122 ARG A O 1
ATOM 973 N N . ASN A 1 123 ? -48.566 -17.292 1.712 1.00 36.34 123 ASN A N 1
ATOM 974 C CA . ASN A 1 123 ? -47.907 -16.563 0.618 1.00 36.34 123 ASN A CA 1
ATOM 975 C C . ASN A 1 123 ? -48.016 -15.027 0.677 1.00 36.34 123 ASN A C 1
ATOM 977 O O . ASN A 1 123 ? -48.949 -14.514 1.287 1.00 36.34 123 ASN A O 1
ATOM 981 N N . GLY A 1 124 ? -47.180 -14.326 -0.111 1.00 37.97 124 GLY A N 1
ATOM 982 C CA . GLY A 1 124 ? -47.462 -12.939 -0.506 1.00 37.97 124 GLY A CA 1
ATOM 983 C C . GLY A 1 124 ? -46.386 -12.174 -1.296 1.00 37.97 124 GLY A C 1
ATOM 984 O O . GLY A 1 124 ? -45.927 -11.162 -0.803 1.00 37.97 124 GLY A O 1
ATOM 985 N N . VAL A 1 125 ? -46.022 -12.656 -2.495 1.00 37.62 125 VAL A N 1
ATOM 986 C CA . VAL A 1 125 ? -45.684 -11.887 -3.725 1.00 37.62 125 VAL A CA 1
ATOM 987 C C . VAL A 1 125 ? -44.702 -10.696 -3.630 1.00 37.62 125 VAL A C 1
ATOM 989 O O . VAL A 1 125 ? -45.083 -9.598 -3.244 1.00 37.62 125 VAL A O 1
ATOM 992 N N . HIS A 1 126 ? -43.489 -10.862 -4.172 1.00 41.16 126 HIS A N 1
ATOM 993 C CA . HIS A 1 126 ? -42.724 -9.749 -4.750 1.00 41.16 126 HIS A CA 1
ATOM 994 C C . HIS A 1 126 ? -42.510 -10.057 -6.241 1.00 41.16 126 HIS A C 1
ATOM 996 O O . HIS A 1 126 ? -42.075 -11.171 -6.552 1.00 41.16 126 HIS A O 1
ATOM 1002 N N . PRO A 1 127 ? -42.872 -9.153 -7.167 1.00 48.44 127 PRO A N 1
ATOM 1003 C CA . PRO A 1 127 ? -42.733 -9.408 -8.590 1.00 48.44 127 PRO A CA 1
ATOM 1004 C C . PRO A 1 127 ? -41.249 -9.449 -8.958 1.00 48.44 127 PRO A C 1
ATOM 1006 O O . PRO A 1 127 ? -40.446 -8.632 -8.500 1.00 48.44 127 PRO A O 1
ATOM 1009 N N . ALA A 1 128 ? -40.913 -10.450 -9.767 1.00 46.44 128 ALA A N 1
ATOM 1010 C CA . ALA A 1 128 ? -39.730 -10.450 -10.604 1.00 46.44 128 ALA A CA 1
ATOM 1011 C C . ALA A 1 128 ? -39.880 -9.380 -11.698 1.00 46.44 128 ALA A C 1
ATOM 1013 O O . ALA A 1 128 ? -41.002 -9.021 -12.048 1.00 46.44 128 ALA A O 1
ATOM 1014 N N . GLU A 1 129 ? -38.738 -8.961 -12.248 1.00 42.69 129 GLU A N 1
ATOM 1015 C CA . GLU A 1 129 ? -38.577 -8.101 -13.431 1.00 42.69 129 GLU A CA 1
ATOM 1016 C C . GLU A 1 129 ? -38.702 -6.587 -13.198 1.00 42.69 129 GLU A C 1
ATOM 1018 O O . GLU A 1 129 ? -39.700 -5.965 -13.539 1.00 42.69 129 GLU A O 1
ATOM 1023 N N . THR A 1 130 ? -37.599 -5.980 -12.747 1.00 39.59 130 THR A N 1
ATOM 1024 C CA . THR A 1 130 ? -37.127 -4.732 -13.367 1.00 39.59 130 THR A CA 1
ATOM 1025 C C . THR A 1 130 ? -35.613 -4.816 -13.504 1.00 39.59 130 THR A C 1
ATOM 1027 O O . THR A 1 130 ? -34.862 -4.604 -12.555 1.00 39.59 130 THR A O 1
ATOM 1030 N N . THR A 1 131 ? -35.174 -5.168 -14.703 1.00 51.44 131 THR A N 1
ATOM 1031 C CA . THR A 1 131 ? -33.827 -4.969 -15.239 1.00 51.44 131 THR A CA 1
ATOM 1032 C C . THR A 1 131 ? -33.425 -3.493 -15.111 1.00 51.44 131 THR A C 1
ATOM 1034 O O . THR A 1 131 ? -34.102 -2.641 -15.687 1.00 51.44 131 THR A O 1
ATOM 1037 N N . PRO A 1 132 ? -32.320 -3.139 -14.428 1.00 46.22 132 PRO A N 1
ATOM 1038 C CA . PRO A 1 132 ? -31.653 -1.863 -14.653 1.00 46.22 132 PRO A CA 1
ATOM 1039 C C . PRO A 1 132 ? -30.644 -2.017 -15.805 1.00 46.22 132 PRO A C 1
ATOM 1041 O O . PRO A 1 132 ? -30.033 -3.079 -15.953 1.00 46.22 132 PRO A O 1
ATOM 1044 N N . PRO A 1 133 ? -30.467 -0.984 -16.642 1.00 42.28 133 PRO A N 1
ATOM 1045 C CA . PRO A 1 133 ? -29.718 -1.069 -17.889 1.00 42.28 133 PRO A CA 1
ATOM 1046 C C . PRO A 1 133 ? -28.230 -1.330 -17.645 1.00 42.28 133 PRO A C 1
ATOM 1048 O O . PRO A 1 133 ? -27.634 -0.807 -16.704 1.00 42.28 133 PRO A O 1
ATOM 1051 N N . ALA A 1 134 ? -27.647 -2.122 -18.546 1.00 44.16 134 ALA A N 1
ATOM 1052 C CA . ALA A 1 134 ? -26.230 -2.433 -18.633 1.00 44.16 134 ALA A CA 1
ATOM 1053 C C . ALA A 1 134 ? -25.370 -1.159 -18.607 1.00 44.16 134 ALA A C 1
ATOM 1055 O O . ALA A 1 134 ? -25.144 -0.513 -19.629 1.00 44.16 134 ALA A O 1
ATOM 1056 N N . THR A 1 135 ? -24.857 -0.809 -17.432 1.00 42.97 135 THR A N 1
ATOM 1057 C CA . THR A 1 135 ? -23.731 0.108 -17.313 1.00 42.97 135 THR A CA 1
ATOM 1058 C C . THR A 1 135 ? -22.466 -0.722 -17.459 1.00 42.97 135 THR A C 1
ATOM 1060 O O . THR A 1 135 ? -22.137 -1.574 -16.633 1.00 42.97 135 THR A O 1
ATOM 1063 N N . VAL A 1 136 ? -21.794 -0.515 -18.588 1.00 43.97 136 VAL A N 1
ATOM 1064 C CA . VAL A 1 136 ? -20.494 -1.095 -18.917 1.00 43.97 136 VAL A CA 1
ATOM 1065 C C . VAL A 1 136 ? -19.550 -0.772 -17.761 1.00 43.97 136 VAL A C 1
ATOM 1067 O O . VAL A 1 136 ? -19.144 0.379 -17.585 1.00 43.97 136 VAL A O 1
ATOM 1070 N N . LYS A 1 137 ? -19.255 -1.766 -16.917 1.00 44.72 137 LYS A N 1
ATOM 1071 C CA . LYS A 1 137 ? -18.261 -1.614 -15.857 1.00 44.72 137 LYS A CA 1
ATOM 1072 C C . LYS A 1 137 ? -16.940 -1.306 -16.552 1.00 44.72 137 LYS A C 1
ATOM 1074 O O . LYS A 1 137 ? -16.405 -2.169 -17.243 1.00 44.72 137 LYS A O 1
ATOM 1079 N N . LYS A 1 138 ? -16.447 -0.071 -16.396 1.00 43.53 138 LYS A N 1
ATOM 1080 C CA . LYS A 1 138 ? -15.056 0.278 -16.700 1.00 43.53 138 LYS A CA 1
ATOM 1081 C C . LYS A 1 138 ? -14.201 -0.716 -15.930 1.00 43.53 138 LYS A C 1
ATOM 1083 O O . LYS A 1 138 ? -14.234 -0.740 -14.702 1.00 43.53 138 LYS A O 1
ATOM 1088 N N . TRP A 1 139 ? -13.573 -1.612 -16.673 1.00 49.31 139 TRP A N 1
ATOM 1089 C CA . TRP A 1 139 ? -12.742 -2.654 -16.115 1.00 49.31 139 TRP A CA 1
ATOM 1090 C C . TRP A 1 139 ? -11.506 -1.983 -15.519 1.00 49.31 139 TRP A C 1
ATOM 1092 O O . TRP A 1 139 ? -10.779 -1.283 -16.222 1.00 49.31 139 TRP A O 1
ATOM 1102 N N . SER A 1 140 ? -11.333 -2.142 -14.210 1.00 46.75 140 SER A N 1
ATOM 1103 C CA . SER A 1 140 ? -10.123 -1.737 -13.510 1.00 46.75 140 SER A CA 1
ATOM 1104 C C . SER A 1 140 ? -9.300 -2.992 -13.268 1.00 46.75 140 SER A C 1
ATOM 1106 O O . SER A 1 140 ? -9.874 -4.004 -12.848 1.00 46.75 140 SER A O 1
ATOM 1108 N N . PRO A 1 141 ? -7.988 -2.951 -13.526 1.00 50.69 141 PRO A N 1
ATOM 1109 C CA . PRO A 1 141 ? -7.141 -4.090 -13.250 1.00 50.69 141 PRO A CA 1
ATOM 1110 C C . PRO A 1 141 ? -7.178 -4.459 -11.758 1.00 50.69 141 PRO A C 1
ATOM 1112 O O . PRO A 1 141 ? -7.428 -3.581 -10.923 1.00 50.69 141 PRO A O 1
ATOM 1115 N N . PRO A 1 142 ? -6.963 -5.741 -11.414 1.00 48.62 142 PRO A N 1
ATOM 1116 C CA . PRO A 1 142 ? -7.006 -6.214 -10.035 1.00 48.62 142 PRO A CA 1
ATOM 1117 C C . PRO A 1 142 ? -6.079 -5.385 -9.146 1.00 48.62 142 PRO A C 1
ATOM 1119 O O . PRO A 1 142 ? -4.947 -5.096 -9.522 1.00 48.62 142 PRO A O 1
ATOM 1122 N N . ALA A 1 143 ? -6.538 -4.983 -7.964 1.00 41.50 143 ALA A N 1
ATOM 1123 C CA . ALA A 1 143 ? -5.608 -4.532 -6.937 1.00 41.50 143 ALA A CA 1
ATOM 1124 C C . ALA A 1 143 ? -4.794 -5.778 -6.557 1.00 41.50 143 ALA A C 1
ATOM 1126 O O . ALA A 1 143 ? -5.386 -6.747 -6.083 1.00 41.50 143 ALA A O 1
ATOM 1127 N N . GLY A 1 144 ? -3.516 -5.833 -6.937 1.00 59.75 144 GLY A N 1
ATOM 1128 C CA . GLY A 1 144 ? -2.718 -7.055 -6.819 1.00 59.75 144 GLY A CA 1
ATOM 1129 C C . GLY A 1 144 ? -1.297 -6.922 -7.336 1.00 59.75 144 GLY A C 1
ATOM 1130 O O . GLY A 1 144 ? -0.991 -5.989 -8.079 1.00 59.75 144 GLY A O 1
ATOM 1131 N N . SER A 1 145 ? -0.469 -7.921 -7.031 1.00 61.84 145 SER A N 1
ATOM 1132 C CA . SER A 1 145 ? 0.573 -8.353 -7.962 1.00 61.84 145 SER A CA 1
ATOM 1133 C C . SER A 1 145 ? -0.093 -8.717 -9.293 1.00 61.84 145 SER A C 1
ATOM 1135 O O . SER A 1 145 ? -0.973 -9.573 -9.347 1.00 61.84 145 SER A O 1
ATOM 1137 N N . TRP A 1 146 ? 0.284 -8.026 -10.361 1.00 77.69 146 TRP A N 1
ATOM 1138 C CA . TRP A 1 146 ? -0.207 -8.255 -11.717 1.00 77.69 146 TRP A CA 1
ATOM 1139 C C . TRP A 1 146 ? 0.572 -9.363 -12.440 1.00 77.69 146 TRP A C 1
ATOM 1141 O O . TRP A 1 146 ? 0.259 -9.682 -13.584 1.00 77.69 146 TRP A O 1
ATOM 1151 N N . GLU A 1 147 ? 1.569 -9.968 -11.789 1.00 76.19 147 GLU A N 1
ATOM 1152 C CA . GLU A 1 147 ? 2.426 -11.028 -12.342 1.00 76.19 147 GLU A CA 1
ATOM 1153 C C . GLU A 1 147 ? 1.630 -12.194 -12.947 1.00 76.19 147 GLU A C 1
ATOM 1155 O O . GLU A 1 147 ? 1.918 -12.648 -14.060 1.00 76.19 147 GLU A O 1
ATOM 1160 N N . ASP A 1 148 ? 0.589 -12.637 -12.239 1.00 75.88 148 ASP A N 1
ATOM 1161 C CA . ASP A 1 148 ? -0.243 -13.772 -12.637 1.00 75.88 148 ASP A CA 1
ATOM 1162 C C . ASP A 1 148 ? -1.365 -13.395 -13.611 1.00 75.88 148 ASP A C 1
ATOM 1164 O O . ASP A 1 148 ? -1.907 -14.276 -14.279 1.00 75.88 148 ASP A O 1
ATOM 1168 N N . ASP A 1 149 ? -1.713 -12.116 -13.733 1.00 77.88 149 ASP A N 1
ATOM 1169 C CA . ASP A 1 149 ? -2.818 -11.639 -14.576 1.00 77.88 149 ASP A CA 1
ATOM 1170 C C . ASP A 1 149 ? -2.335 -11.040 -15.905 1.00 77.88 149 ASP A C 1
ATOM 1172 O O . ASP A 1 149 ? -3.090 -10.972 -16.883 1.00 77.88 149 ASP A O 1
ATOM 1176 N N . ILE A 1 150 ? -1.062 -10.647 -15.964 1.00 82.00 150 ILE A N 1
ATOM 1177 C CA . ILE A 1 150 ? -0.401 -10.150 -17.166 1.00 82.00 150 ILE A CA 1
ATOM 1178 C C . ILE A 1 150 ? 0.131 -11.321 -17.980 1.00 82.00 150 ILE A C 1
ATOM 1180 O O . ILE A 1 150 ? 0.811 -12.229 -17.491 1.00 82.00 150 ILE A O 1
ATOM 1184 N N . GLU A 1 151 ? -0.156 -11.275 -19.273 1.00 83.12 151 GLU A N 1
ATOM 1185 C CA . GLU A 1 151 ? 0.425 -12.185 -20.242 1.00 83.12 151 GLU A CA 1
ATOM 1186 C C . GLU A 1 151 ? 1.868 -11.751 -20.531 1.00 83.12 151 GLU A C 1
ATOM 1188 O O . GLU A 1 151 ? 2.816 -12.433 -20.117 1.00 83.12 151 GLU A O 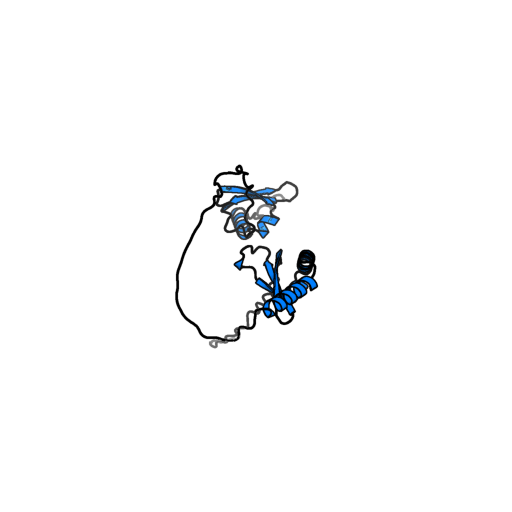1
ATOM 1193 N N . THR A 1 152 ? 2.039 -10.570 -21.134 1.00 82.38 152 THR A N 1
ATOM 1194 C CA . THR A 1 152 ? 3.338 -10.017 -21.546 1.00 82.38 152 THR A CA 1
ATOM 1195 C C . THR A 1 152 ? 3.353 -8.483 -21.552 1.00 82.38 152 THR A C 1
ATOM 1197 O O . THR A 1 152 ? 2.316 -7.824 -21.648 1.00 82.38 152 THR A O 1
ATOM 1200 N N . ILE A 1 153 ? 4.558 -7.911 -21.463 1.00 86.81 153 ILE A N 1
ATOM 1201 C CA . ILE A 1 153 ? 4.818 -6.495 -21.756 1.00 86.81 153 ILE A CA 1
ATOM 1202 C C . ILE A 1 153 ? 5.111 -6.381 -23.256 1.00 86.81 153 ILE A C 1
ATOM 1204 O O . ILE A 1 153 ? 5.977 -7.092 -23.764 1.00 86.81 153 ILE A O 1
ATOM 1208 N N . ASP A 1 154 ? 4.355 -5.530 -23.948 1.00 83.38 154 ASP A N 1
ATOM 1209 C CA . ASP A 1 154 ? 4.372 -5.378 -25.412 1.00 83.38 154 ASP A CA 1
ATOM 1210 C C . ASP A 1 154 ? 5.439 -4.354 -25.831 1.00 83.38 154 ASP A C 1
ATOM 1212 O O . ASP A 1 154 ? 6.252 -4.613 -26.715 1.00 83.38 154 ASP A O 1
ATOM 1216 N N . ALA A 1 155 ? 5.473 -3.196 -25.158 1.00 82.50 155 ALA A N 1
ATOM 1217 C CA . ALA A 1 155 ? 6.380 -2.101 -25.495 1.00 82.50 155 ALA A CA 1
ATOM 1218 C C . ALA A 1 155 ? 6.641 -1.153 -24.315 1.00 82.50 155 ALA A C 1
ATOM 1220 O O . ALA A 1 155 ? 5.785 -0.970 -23.447 1.00 82.50 155 ALA A O 1
ATOM 1221 N N . CYS A 1 156 ? 7.799 -0.490 -24.351 1.00 83.12 156 CYS A N 1
ATOM 1222 C CA . CYS A 1 156 ? 8.153 0.628 -23.479 1.00 83.12 156 CYS A CA 1
ATOM 1223 C C . CYS A 1 156 ? 8.476 1.847 -24.353 1.00 83.12 156 CYS A C 1
ATOM 1225 O O . CYS A 1 156 ? 9.371 1.777 -25.194 1.00 83.12 156 CYS A O 1
ATOM 1227 N N . GLU A 1 157 ? 7.756 2.949 -24.157 1.00 83.62 157 GLU A N 1
ATOM 1228 C CA . GLU A 1 157 ? 7.959 4.218 -24.865 1.00 83.62 157 GLU A CA 1
ATOM 1229 C C . GLU A 1 157 ? 8.406 5.298 -23.875 1.00 83.62 1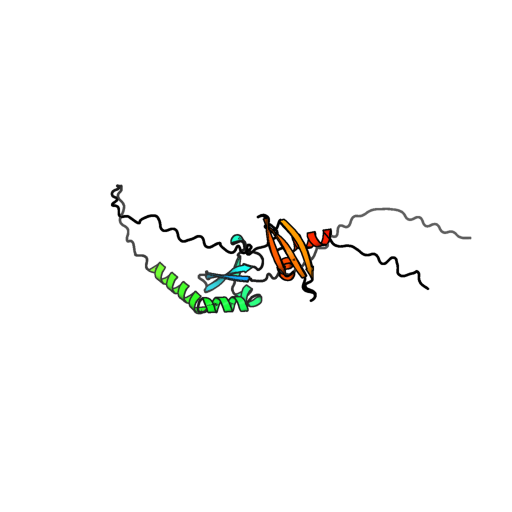57 GLU A C 1
ATOM 1231 O O . GLU A 1 157 ? 7.872 5.384 -22.773 1.00 83.62 157 GLU A O 1
ATOM 1236 N N . ASP A 1 158 ? 9.372 6.133 -24.257 1.00 82.06 158 ASP A N 1
ATOM 1237 C CA . ASP A 1 158 ? 9.732 7.334 -23.495 1.00 82.06 158 ASP A CA 1
ATOM 1238 C C . ASP A 1 158 ? 8.877 8.513 -23.971 1.00 82.06 158 ASP A C 1
ATOM 1240 O O . ASP A 1 158 ? 8.871 8.855 -25.155 1.00 82.06 158 ASP A O 1
ATOM 1244 N N . GLU A 1 159 ? 8.175 9.167 -23.048 1.00 78.81 159 GLU A N 1
ATOM 1245 C CA . GLU A 1 159 ? 7.353 10.351 -23.315 1.00 78.81 159 GLU A CA 1
ATOM 1246 C C . GLU A 1 159 ? 8.206 11.635 -23.427 1.00 78.81 159 GLU A C 1
ATOM 1248 O O . GLU A 1 159 ? 7.812 12.708 -22.967 1.00 78.81 159 GLU A O 1
ATOM 1253 N N . GLY A 1 160 ? 9.428 11.527 -23.965 1.00 69.00 160 GLY A N 1
ATOM 1254 C CA . GLY A 1 160 ? 10.370 12.627 -24.230 1.00 69.00 160 GLY A CA 1
ATOM 1255 C C . GLY A 1 160 ? 10.845 13.422 -23.006 1.00 69.00 160 GLY A C 1
ATOM 1256 O O . GLY A 1 160 ? 11.638 14.352 -23.140 1.00 69.00 160 GLY A O 1
ATOM 1257 N N . SER A 1 161 ? 10.361 13.074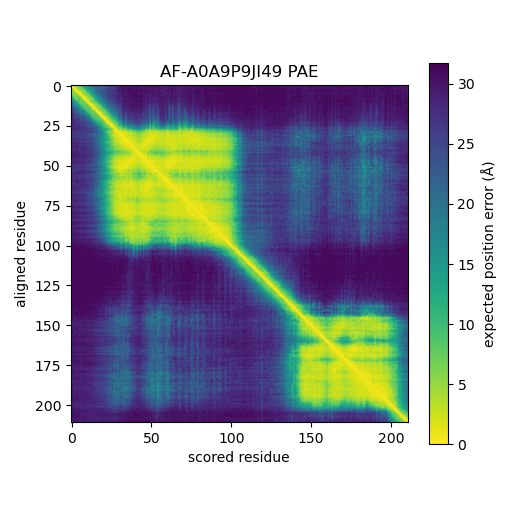 -21.816 1.00 74.38 161 SER A N 1
ATOM 1258 C CA . SER A 1 161 ? 10.623 13.735 -20.534 1.00 74.38 161 SER A CA 1
ATOM 1259 C C . SER A 1 161 ? 11.440 12.856 -19.582 1.00 74.38 161 SER A C 1
ATOM 1261 O O . SER A 1 161 ? 11.641 13.230 -18.427 1.00 74.38 161 SER A O 1
ATOM 1263 N N . GLY A 1 162 ? 11.903 11.688 -20.050 1.00 70.62 162 GLY A N 1
ATOM 1264 C CA . GLY A 1 162 ? 12.525 10.652 -19.223 1.00 70.62 162 GLY A CA 1
ATOM 1265 C C . GLY A 1 162 ? 11.505 9.792 -18.471 1.00 70.62 162 GLY A C 1
ATOM 1266 O O . GLY A 1 162 ? 11.878 8.982 -17.622 1.00 70.62 162 GLY A O 1
ATOM 1267 N N . LYS A 1 163 ? 10.209 9.967 -18.761 1.00 77.38 163 LYS A N 1
ATOM 1268 C CA . LYS A 1 163 ? 9.124 9.152 -18.214 1.00 77.38 163 LYS A CA 1
ATOM 1269 C C . LYS A 1 163 ? 8.798 8.031 -19.190 1.00 77.38 163 LYS A C 1
ATOM 1271 O O . LYS A 1 163 ? 8.217 8.270 -20.245 1.00 77.38 163 LYS A O 1
ATOM 1276 N N . LEU A 1 164 ? 9.137 6.803 -18.804 1.00 83.00 164 LEU A N 1
ATOM 1277 C CA . LEU A 1 164 ? 8.786 5.618 -19.577 1.00 83.00 164 LEU A CA 1
ATOM 1278 C C . LEU A 1 164 ? 7.339 5.192 -19.285 1.00 83.00 164 LEU A C 1
ATOM 1280 O O . LEU A 1 164 ? 6.969 4.926 -18.133 1.00 83.00 164 LEU A O 1
ATOM 1284 N N . ILE A 1 165 ? 6.545 5.079 -20.345 1.00 87.81 165 ILE A N 1
ATOM 1285 C CA . ILE A 1 165 ? 5.217 4.471 -20.356 1.00 87.81 165 ILE A CA 1
ATOM 1286 C C . ILE A 1 165 ? 5.333 3.055 -20.909 1.00 87.81 165 ILE A C 1
ATOM 1288 O O . ILE A 1 165 ? 5.934 2.811 -21.953 1.00 87.81 165 ILE A O 1
ATOM 1292 N N . VAL A 1 166 ? 4.722 2.115 -20.200 1.00 87.75 166 VAL A N 1
ATOM 1293 C CA . VAL A 1 166 ? 4.758 0.691 -20.515 1.00 87.75 166 VAL A CA 1
ATOM 1294 C C . VAL A 1 166 ? 3.380 0.250 -20.984 1.00 87.75 166 VAL A C 1
ATOM 1296 O O . VAL A 1 166 ? 2.375 0.509 -20.315 1.00 87.75 166 VAL A O 1
ATOM 1299 N N . TYR A 1 167 ? 3.341 -0.445 -22.115 1.00 87.38 167 TYR A N 1
ATOM 1300 C CA . TYR A 1 167 ? 2.154 -1.088 -22.663 1.00 87.38 167 TYR A CA 1
ATOM 1301 C C . TYR A 1 167 ? 2.190 -2.573 -22.327 1.00 87.38 167 TYR A C 1
ATOM 1303 O O . TYR A 1 167 ? 3.163 -3.265 -22.631 1.00 87.38 167 TYR A O 1
ATOM 1311 N N . LEU A 1 168 ? 1.119 -3.074 -21.722 1.00 88.62 168 LEU A N 1
ATOM 1312 C CA . LEU A 1 168 ? 1.020 -4.468 -21.301 1.00 88.62 168 LEU A CA 1
ATOM 1313 C C . LEU A 1 168 ? -0.272 -5.118 -21.785 1.00 88.62 168 LEU A C 1
ATOM 1315 O O . LEU A 1 168 ? -1.290 -4.450 -21.999 1.00 88.62 168 LEU A O 1
ATOM 1319 N N . ILE A 1 169 ? -0.201 -6.435 -21.964 1.00 86.50 169 ILE A N 1
ATOM 1320 C CA . ILE A 1 169 ? -1.299 -7.289 -22.407 1.00 86.50 169 ILE A CA 1
ATOM 1321 C C . ILE A 1 169 ? -1.694 -8.198 -21.246 1.00 86.50 169 ILE A C 1
ATOM 1323 O O . ILE A 1 169 ? -0.873 -8.913 -20.673 1.00 86.50 169 ILE A O 1
ATOM 1327 N N . TRP A 1 170 ? -2.971 -8.161 -20.898 1.00 85.38 170 TRP A N 1
ATOM 1328 C CA . TRP A 1 170 ? -3.579 -8.997 -19.872 1.00 85.38 170 TRP A CA 1
ATOM 1329 C C . TRP A 1 170 ? -3.962 -10.358 -20.449 1.00 85.38 170 TRP A C 1
ATOM 1331 O O . TRP A 1 170 ? -4.348 -10.447 -21.612 1.00 85.38 170 TRP A O 1
ATOM 1341 N N . LYS A 1 171 ? -4.000 -11.407 -19.618 1.00 82.06 171 LYS A N 1
ATOM 1342 C CA . LYS A 1 171 ? -4.432 -12.761 -20.035 1.00 82.06 171 LYS A CA 1
ATOM 1343 C C . LYS A 1 171 ? -5.868 -12.831 -20.575 1.00 82.06 171 LYS A C 1
ATOM 1345 O O . LYS A 1 171 ? -6.257 -13.814 -21.197 1.00 82.06 171 LYS A O 1
ATOM 1350 N N . ASN A 1 172 ? -6.675 -11.801 -20.328 1.00 77.19 172 ASN A N 1
ATOM 1351 C CA . ASN A 1 172 ? -8.021 -11.653 -20.886 1.00 77.19 172 ASN A CA 1
ATOM 1352 C C . ASN A 1 172 ? -8.034 -10.972 -22.276 1.00 77.19 172 ASN A C 1
ATOM 1354 O O . ASN A 1 172 ? -9.109 -10.652 -22.781 1.00 77.19 172 ASN A O 1
ATOM 1358 N N . GLY A 1 173 ? -6.862 -10.720 -22.871 1.00 78.81 173 GLY A N 1
ATOM 1359 C CA . GLY A 1 173 ? -6.682 -10.062 -24.166 1.00 78.81 173 GLY A CA 1
ATOM 1360 C C . GLY A 1 173 ? -6.804 -8.536 -24.139 1.00 78.81 173 GLY A C 1
ATOM 1361 O O . GLY A 1 173 ? -6.679 -7.898 -25.186 1.00 78.81 173 GLY A O 1
ATOM 1362 N N . GLN A 1 174 ? -7.056 -7.921 -22.979 1.00 78.44 174 GLN A N 1
ATOM 1363 C CA . GLN A 1 174 ? -7.095 -6.463 -22.861 1.00 78.44 174 GLN A CA 1
ATOM 1364 C C . GLN A 1 174 ? -5.681 -5.879 -22.877 1.00 78.44 174 GLN A C 1
ATOM 1366 O O . GLN A 1 174 ? -4.728 -6.515 -22.435 1.00 78.44 174 GLN A O 1
ATOM 1371 N N . LYS A 1 175 ? -5.551 -4.638 -23.355 1.00 87.69 175 LYS A N 1
ATOM 1372 C CA . LYS A 1 175 ? -4.297 -3.881 -23.319 1.00 87.69 175 LYS A CA 1
ATOM 1373 C C . LYS A 1 175 ? -4.466 -2.637 -22.464 1.00 87.69 175 LYS A C 1
ATOM 1375 O O . LYS A 1 175 ? -5.449 -1.912 -22.624 1.00 87.69 175 LYS A O 1
ATOM 1380 N N . THR A 1 176 ? -3.509 -2.369 -21.586 1.00 85.38 176 THR A N 1
ATOM 1381 C CA . THR A 1 176 ? -3.470 -1.131 -20.797 1.00 85.38 176 THR A CA 1
ATOM 1382 C C . THR A 1 176 ? -2.084 -0.502 -20.859 1.00 85.38 176 THR A C 1
ATOM 1384 O O . THR A 1 176 ? -1.107 -1.157 -21.224 1.00 85.38 176 THR A O 1
ATOM 1387 N N . LYS A 1 177 ? -2.009 0.793 -20.537 1.00 86.94 177 LYS A N 1
ATOM 1388 C CA . LYS A 1 177 ? -0.750 1.534 -20.440 1.00 86.94 177 LYS A CA 1
ATOM 1389 C C . LYS A 1 177 ? -0.596 2.127 -19.049 1.00 86.94 177 LYS A C 1
ATOM 1391 O O . LYS A 1 177 ? -1.567 2.653 -18.503 1.00 86.94 177 LYS A O 1
ATOM 1396 N N . HIS A 1 178 ? 0.605 2.044 -18.496 1.00 84.56 178 HIS A N 1
ATOM 1397 C CA . HIS A 1 178 ? 0.910 2.523 -17.151 1.00 84.56 178 HIS A CA 1
ATOM 1398 C C . HIS A 1 178 ? 2.312 3.126 -17.092 1.00 84.56 178 HIS A C 1
ATOM 1400 O O . HIS A 1 178 ? 3.182 2.785 -17.891 1.00 84.56 178 HI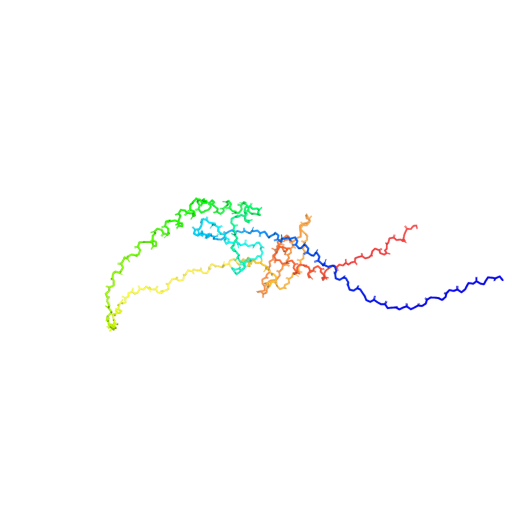S A O 1
ATOM 1406 N N . GLU A 1 179 ? 2.531 4.023 -16.132 1.00 86.38 179 GLU A N 1
ATOM 1407 C CA . GLU A 1 179 ? 3.868 4.537 -15.843 1.00 86.38 179 GLU A CA 1
ATOM 1408 C C . GLU A 1 179 ? 4.770 3.428 -15.294 1.00 86.38 179 GLU A C 1
ATOM 1410 O O . GLU A 1 179 ? 4.324 2.551 -14.550 1.00 86.38 179 GLU A O 1
ATOM 1415 N N . THR A 1 180 ? 6.061 3.503 -15.612 1.00 85.50 180 THR A N 1
ATOM 1416 C CA . THR A 1 180 ? 7.059 2.496 -15.216 1.00 85.50 180 THR A CA 1
ATOM 1417 C C . THR A 1 180 ? 7.114 2.257 -13.701 1.00 85.50 180 THR A C 1
ATOM 1419 O O . THR A 1 180 ? 7.233 1.115 -13.266 1.00 85.50 180 THR A O 1
ATOM 1422 N N . HIS A 1 181 ? 6.926 3.302 -12.887 1.00 82.50 181 HIS A N 1
ATOM 1423 C CA . HIS A 1 181 ? 6.827 3.183 -11.426 1.00 82.50 181 HIS A CA 1
ATOM 1424 C C . HIS A 1 181 ? 5.739 2.190 -10.978 1.00 82.50 181 HIS A C 1
ATOM 1426 O O . HIS A 1 181 ? 5.954 1.396 -10.063 1.00 82.50 181 HIS A O 1
ATOM 1432 N N . ILE A 1 182 ? 4.577 2.214 -11.637 1.00 83.88 182 ILE A N 1
ATOM 1433 C CA . ILE A 1 182 ? 3.455 1.323 -11.319 1.00 83.88 182 ILE A CA 1
ATOM 1434 C C . ILE A 1 182 ? 3.832 -0.117 -11.669 1.00 83.88 182 ILE A C 1
ATOM 1436 O O . ILE A 1 182 ? 3.531 -1.035 -10.911 1.00 83.88 182 ILE A O 1
ATOM 1440 N N . ILE A 1 183 ? 4.529 -0.312 -12.787 1.00 87.88 183 ILE A N 1
ATOM 1441 C CA . ILE A 1 183 ? 4.959 -1.632 -13.257 1.00 87.88 183 ILE A CA 1
ATOM 1442 C C . ILE A 1 183 ? 5.987 -2.257 -12.319 1.00 87.88 183 ILE A C 1
ATOM 1444 O O . ILE A 1 183 ? 5.826 -3.413 -11.946 1.00 87.88 183 ILE A O 1
ATOM 1448 N N . TYR A 1 184 ? 6.973 -1.493 -11.848 1.00 86.25 184 TYR A N 1
ATOM 1449 C CA . TYR A 1 184 ? 7.940 -1.995 -10.865 1.00 86.25 184 TYR A CA 1
ATOM 1450 C C . TYR A 1 184 ? 7.289 -2.452 -9.559 1.00 86.25 184 TYR A C 1
ATOM 1452 O O . TYR A 1 184 ? 7.765 -3.394 -8.939 1.00 86.25 184 TYR A O 1
ATOM 1460 N N . LYS A 1 185 ? 6.180 -1.826 -9.155 1.00 82.00 185 LYS A N 1
ATOM 1461 C CA . LYS A 1 185 ? 5.437 -2.227 -7.955 1.00 82.00 185 LYS A CA 1
ATOM 1462 C C . LYS A 1 185 ? 4.509 -3.414 -8.185 1.00 82.00 185 LYS A C 1
ATOM 1464 O O . LYS A 1 185 ? 4.339 -4.245 -7.301 1.00 82.00 185 LYS A O 1
ATOM 1469 N N . LYS A 1 186 ? 3.831 -3.448 -9.333 1.00 81.19 186 LYS A N 1
ATOM 1470 C CA . LYS A 1 186 ? 2.740 -4.396 -9.588 1.00 81.19 186 LYS A CA 1
ATOM 1471 C C . LYS A 1 186 ? 3.214 -5.663 -10.283 1.00 81.19 186 LYS A C 1
ATOM 1473 O O . LYS A 1 186 ? 2.670 -6.722 -10.005 1.00 81.19 186 LYS A O 1
ATOM 1478 N N . CYS A 1 187 ? 4.202 -5.580 -11.164 1.00 84.56 187 CYS A N 1
ATOM 1479 C CA . CYS A 1 187 ? 4.767 -6.735 -11.854 1.00 84.56 187 CYS A CA 1
ATOM 1480 C C . CYS A 1 187 ? 6.278 -6.576 -12.148 1.00 84.56 187 CYS A C 1
ATOM 1482 O O . CYS A 1 187 ? 6.694 -6.475 -13.312 1.00 84.56 187 CYS A O 1
ATOM 1484 N N . PRO A 1 188 ? 7.122 -6.569 -11.096 1.00 87.94 188 PRO A N 1
ATOM 1485 C CA . PRO A 1 188 ? 8.567 -6.421 -11.247 1.00 87.94 188 PRO A CA 1
ATOM 1486 C C . PRO A 1 188 ? 9.223 -7.560 -12.040 1.00 87.94 188 PRO A C 1
ATOM 1488 O O . PRO A 1 188 ? 10.114 -7.298 -12.846 1.00 87.94 188 PRO A O 1
ATOM 1491 N N . GLN A 1 189 ? 8.793 -8.813 -11.863 1.00 85.12 189 GLN A N 1
ATOM 1492 C CA . GLN A 1 189 ? 9.424 -9.963 -12.521 1.00 85.12 189 GLN A CA 1
ATOM 1493 C C . GLN A 1 189 ? 9.095 -9.990 -14.019 1.00 85.12 189 GLN A C 1
ATOM 1495 O O . GLN A 1 189 ? 9.987 -10.202 -14.844 1.00 85.12 189 GLN A O 1
ATOM 1500 N N . LYS A 1 190 ? 7.854 -9.664 -14.418 1.00 86.38 190 LYS A N 1
ATOM 1501 C CA . LYS A 1 190 ? 7.516 -9.475 -15.846 1.00 86.38 190 LYS A CA 1
ATOM 1502 C C . LYS A 1 190 ? 8.363 -8.388 -16.498 1.00 86.38 190 LYS A C 1
ATOM 1504 O O . LYS A 1 190 ? 8.770 -8.542 -17.651 1.00 86.38 190 LYS A O 1
ATOM 1509 N N . MET A 1 191 ? 8.611 -7.300 -15.775 1.00 89.38 191 MET A N 1
ATOM 1510 C CA . MET A 1 191 ? 9.418 -6.185 -16.258 1.00 89.38 191 MET A CA 1
ATOM 1511 C C . MET A 1 191 ? 10.886 -6.571 -16.444 1.00 89.38 191 MET A C 1
ATOM 1513 O O . MET A 1 191 ? 11.475 -6.259 -17.478 1.00 89.38 191 MET A O 1
ATOM 1517 N N . LEU A 1 192 ? 11.453 -7.331 -15.506 1.00 87.50 192 LEU A N 1
ATOM 1518 C CA . LEU A 1 192 ? 12.799 -7.889 -15.645 1.00 87.50 192 LEU A CA 1
ATOM 1519 C C . LEU A 1 192 ? 12.906 -8.804 -16.867 1.00 87.50 192 LEU A C 1
ATOM 1521 O O . LEU A 1 192 ? 13.779 -8.594 -17.703 1.00 87.50 192 LEU A O 1
ATOM 1525 N N . HIS A 1 193 ? 11.963 -9.729 -17.057 1.00 85.94 193 HIS A N 1
ATOM 1526 C CA . HIS A 1 193 ? 11.936 -10.584 -18.249 1.00 85.94 193 HIS A CA 1
ATOM 1527 C C . HIS A 1 193 ? 11.792 -9.814 -19.563 1.00 85.94 193 HIS A C 1
ATOM 1529 O O . HIS A 1 193 ? 12.242 -10.281 -20.615 1.00 85.94 193 HIS A O 1
ATOM 1535 N N . PHE A 1 194 ? 11.129 -8.658 -19.545 1.00 88.88 194 PHE A N 1
ATOM 1536 C CA . PHE A 1 194 ? 11.098 -7.777 -20.703 1.00 88.88 194 PHE A CA 1
ATOM 1537 C C . PHE A 1 194 ? 12.486 -7.188 -20.964 1.00 88.88 194 PHE A C 1
ATOM 1539 O O . PHE A 1 194 ? 12.966 -7.270 -22.095 1.00 88.88 194 PHE A O 1
ATOM 1546 N N . TYR A 1 195 ? 13.164 -6.663 -19.942 1.00 89.00 195 TYR A N 1
ATOM 1547 C CA . TYR A 1 195 ? 14.515 -6.130 -20.099 1.00 89.00 195 TYR A CA 1
ATOM 1548 C C . TYR A 1 195 ? 15.525 -7.195 -20.518 1.00 89.00 195 TYR A C 1
ATOM 1550 O O . TYR A 1 195 ? 16.244 -6.969 -21.480 1.00 89.00 195 TYR A O 1
ATOM 1558 N N . GLU A 1 196 ? 15.532 -8.380 -19.912 1.00 85.56 196 GLU A N 1
ATOM 1559 C CA . GLU A 1 196 ? 16.424 -9.484 -20.303 1.00 85.56 196 GLU A CA 1
ATOM 1560 C C . GLU A 1 196 ? 16.346 -9.804 -21.802 1.00 85.56 196 GLU A C 1
ATOM 1562 O O . GLU A 1 196 ? 17.359 -10.079 -22.442 1.00 85.56 196 GLU A O 1
ATOM 1567 N N . ARG A 1 197 ? 15.144 -9.724 -22.387 1.00 84.44 197 ARG A N 1
ATOM 1568 C CA . ARG A 1 197 ? 14.928 -9.960 -23.822 1.00 84.44 197 ARG A CA 1
ATOM 1569 C C . ARG A 1 197 ? 15.328 -8.785 -24.714 1.00 84.44 197 ARG A C 1
ATOM 1571 O O . ARG A 1 197 ? 15.624 -9.004 -25.887 1.00 84.44 197 ARG A O 1
ATOM 1578 N N . HIS A 1 198 ? 15.294 -7.558 -24.200 1.00 82.75 198 HIS A N 1
ATOM 1579 C CA . HIS A 1 198 ? 15.455 -6.337 -25.000 1.00 82.75 198 HIS A CA 1
ATOM 1580 C C . HIS A 1 198 ? 16.758 -5.572 -24.722 1.00 82.75 198 HIS A C 1
ATOM 1582 O O . HIS A 1 198 ? 17.096 -4.657 -25.477 1.00 82.75 198 HIS A O 1
ATOM 1588 N N . VAL A 1 199 ? 17.515 -5.944 -23.686 1.00 84.81 199 VAL A N 1
ATOM 1589 C CA . VAL A 1 199 ? 18.828 -5.374 -23.375 1.00 84.81 199 VAL A CA 1
ATOM 1590 C C . VAL A 1 199 ? 19.822 -5.768 -24.464 1.00 84.81 199 VAL A C 1
ATOM 1592 O O . VAL A 1 199 ? 20.014 -6.939 -24.785 1.00 84.81 199 VAL A O 1
ATOM 1595 N N . LYS A 1 200 ? 20.493 -4.761 -25.024 1.00 79.44 200 LYS A N 1
ATOM 1596 C CA . LYS A 1 200 ? 21.622 -4.931 -25.940 1.00 79.44 200 LYS A CA 1
ATOM 1597 C C . LYS A 1 200 ? 22.876 -4.423 -25.249 1.00 79.44 200 LYS A C 1
ATOM 1599 O O . LYS A 1 200 ? 22.980 -3.237 -24.952 1.00 79.44 200 LYS A O 1
ATOM 1604 N N . ILE A 1 201 ? 23.826 -5.319 -25.008 1.00 81.88 201 ILE A N 1
ATOM 1605 C CA . ILE A 1 201 ? 25.128 -4.957 -24.448 1.00 81.88 201 ILE A CA 1
ATOM 1606 C C . ILE A 1 201 ? 25.985 -4.420 -25.595 1.00 81.88 201 ILE A C 1
ATOM 1608 O O . ILE A 1 201 ? 26.410 -5.178 -26.466 1.00 81.88 201 ILE A O 1
ATOM 1612 N N . ILE A 1 202 ? 26.213 -3.108 -25.615 1.00 81.06 202 ILE A N 1
ATOM 1613 C CA . ILE A 1 202 ? 27.144 -2.478 -26.554 1.00 81.06 202 ILE A CA 1
ATOM 1614 C C . ILE A 1 202 ? 28.547 -2.634 -25.963 1.00 81.06 202 ILE A C 1
ATOM 1616 O O . ILE A 1 202 ? 28.816 -2.142 -24.869 1.00 81.06 202 ILE A O 1
ATOM 1620 N N . ARG A 1 20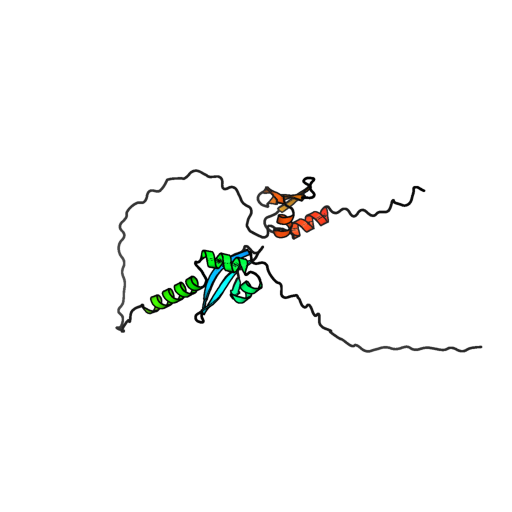3 ? 29.433 -3.350 -26.661 1.00 77.88 203 ARG A N 1
ATOM 1621 C CA . ARG A 1 203 ? 30.866 -3.372 -26.343 1.00 77.88 203 ARG A CA 1
ATOM 1622 C C . ARG A 1 203 ? 31.534 -2.245 -27.124 1.00 77.88 203 ARG A C 1
ATOM 1624 O O . ARG A 1 203 ? 31.472 -2.242 -28.352 1.00 77.88 203 ARG A O 1
ATOM 1631 N N . ASP A 1 204 ? 32.147 -1.298 -26.422 1.00 71.31 204 ASP A N 1
ATOM 1632 C CA . ASP A 1 204 ? 32.955 -0.234 -27.025 1.00 71.31 204 ASP A CA 1
ATOM 1633 C C . ASP A 1 204 ? 34.263 -0.824 -27.581 1.00 71.31 204 ASP A C 1
ATOM 1635 O O . ASP A 1 204 ? 35.317 -0.734 -26.961 1.00 71.31 204 ASP A O 1
ATOM 1639 N N . GLU A 1 205 ? 34.210 -1.454 -28.756 1.00 66.69 205 GLU A N 1
ATOM 1640 C CA . GLU A 1 205 ? 35.414 -1.939 -29.455 1.00 66.69 205 GLU A CA 1
ATOM 1641 C C . GLU A 1 205 ? 35.896 -1.001 -30.578 1.00 66.69 205 GLU A C 1
ATOM 1643 O O . GLU A 1 205 ? 36.913 -1.277 -31.199 1.00 66.69 205 GLU A O 1
ATOM 1648 N N . ASN A 1 206 ? 35.259 0.156 -30.809 1.00 60.62 206 ASN A N 1
ATOM 1649 C CA . ASN A 1 206 ? 35.629 1.070 -31.905 1.00 60.62 206 ASN A CA 1
ATOM 1650 C C . ASN A 1 206 ? 35.872 2.522 -31.459 1.00 60.62 206 ASN A C 1
ATOM 1652 O O . ASN A 1 206 ? 35.310 3.462 -32.019 1.00 60.62 206 ASN A O 1
ATOM 1656 N N . LYS A 1 207 ? 36.758 2.730 -30.479 1.00 58.06 207 LYS A N 1
ATOM 1657 C CA . LYS A 1 207 ? 37.310 4.066 -30.182 1.00 58.06 207 LYS A CA 1
ATOM 1658 C C . LYS A 1 207 ? 38.839 4.081 -30.182 1.00 58.06 207 LYS A C 1
ATOM 1660 O O . LYS A 1 207 ? 39.461 4.633 -29.281 1.00 58.06 207 LYS A O 1
ATOM 1665 N N . ALA A 1 208 ? 39.444 3.443 -31.183 1.00 57.38 208 ALA A N 1
ATOM 1666 C CA . ALA A 1 208 ? 40.896 3.433 -31.341 1.00 57.38 208 ALA A CA 1
ATOM 1667 C C . ALA A 1 208 ? 41.371 3.338 -32.802 1.00 57.38 208 ALA A C 1
ATOM 1669 O O . ALA A 1 208 ? 42.358 2.663 -33.040 1.00 57.38 208 ALA A O 1
ATOM 1670 N N . LEU A 1 209 ? 40.718 3.986 -33.775 1.00 56.56 209 LEU A N 1
ATOM 1671 C CA . LEU A 1 209 ? 41.304 4.237 -35.106 1.00 56.56 209 LEU A CA 1
ATOM 1672 C C . LEU A 1 209 ? 40.698 5.509 -35.723 1.00 56.56 209 LEU A C 1
ATOM 1674 O O . LEU A 1 209 ? 39.803 5.432 -36.551 1.00 56.56 209 LEU A O 1
ATOM 1678 N N . ASP A 1 210 ? 41.155 6.668 -35.260 1.00 52.56 210 ASP A N 1
ATOM 1679 C CA . ASP A 1 210 ? 41.302 7.878 -36.082 1.00 52.56 210 ASP A CA 1
ATOM 1680 C C . ASP A 1 210 ? 42.258 8.801 -35.316 1.00 52.56 210 ASP A C 1
ATOM 1682 O O . ASP A 1 210 ? 41.871 9.556 -34.420 1.00 52.56 210 ASP A O 1
ATOM 1686 N N . GLY A 1 211 ? 43.545 8.602 -35.597 1.00 49.81 211 GLY A N 1
ATOM 1687 C CA . GLY A 1 211 ? 44.659 9.469 -35.229 1.00 49.81 211 GLY A CA 1
ATOM 1688 C C . GLY A 1 211 ? 45.330 9.977 -36.494 1.00 49.81 211 GLY A C 1
ATOM 1689 O O . GLY A 1 211 ? 45.269 9.248 -37.511 1.00 49.81 211 GLY A O 1
#

Mean predicted aligned error: 20.94 Å

Organism: NCBI:txid307937

Sequence (211 aa):
MDEVEDIKGDSAGEGDEDDEGDEDLDEDVFIVESIKNHLVSEDGSIKFQVKWEGYDKPKDMTWEPEENLKESAQEILDLYFDQVGGREAILDETAKAAKTKKRRRPTNGGTPNNTTTKRSRRNGVHPAETTPPATVKKWSPPAGSWEDDIETIDACEDEGSGKLIVYLIWKNGQKTKHETHIIYKKCPQKMLHFYERHVKIIRDENKALDG

Secondary structure (DSSP, 8-state):
-----------------------------PPEEEEEEEEE-TTS-EEEEEEETT--STTS-EEEEHHHHHHH-HHHHHHHHHHHT-HHHHHHHHHHHHHHHTTS--------------------------PPP-----PPPPSS--TTTEEEEEEEEE-SSS-EEEEEEETTS-EEEEEHHHHHHH-HHHHHHHHHHH--------SS---